Protein AF-0000000077156931 (afdb_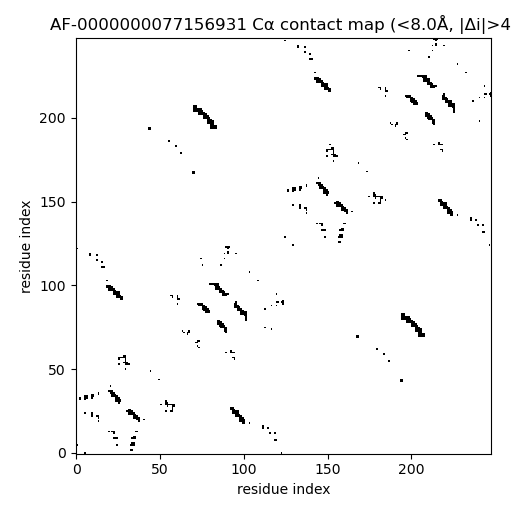homodimer)

Nearest PDB structures (foldseek):
  3cpt-assembly1_B  TM=6.981E-01  e=5.990E-07  unclassified
  2zl1-assembly1_B  TM=7.206E-01  e=1.038E-06  unclassified
  5y3a-assembly1_B  TM=7.511E-01  e=2.161E-06  Homo sapiens
  5yk3-assembly2_B  TM=6.688E-01  e=6.368E-07  Homo sapiens
  7q3d-assembly1_C  TM=4.492E-01  e=3.972E-03  Homo sapiens

Structure (mmCIF, N/CA/C/O backbone):
data_AF-0000000077156931-model_v1
#
loop_
_entity.id
_entity.type
_entity.pdbx_description
1 polymer 'Uncharacterized protein'
#
loop_
_atom_site.group_PDB
_atom_site.id
_atom_site.type_symbol
_atom_site.label_atom_id
_atom_site.label_alt_id
_atom_site.label_comp_id
_atom_site.label_asym_id
_atom_site.label_entity_id
_atom_site.label_seq_id
_atom_site.pdbx_PDB_ins_code
_atom_site.Cartn_x
_atom_site.Cartn_y
_atom_site.Cartn_z
_atom_site.occupancy
_atom_site.B_iso_or_equiv
_atom_site.auth_seq_id
_atom_site.auth_comp_id
_atom_site.auth_asym_id
_atom_site.auth_atom_id
_atom_site.pdbx_PDB_model_num
ATOM 1 N N . MET A 1 1 ? -12.062 -18.391 -0.821 1 85.88 1 MET A N 1
ATOM 2 C CA . MET A 1 1 ? -11.875 -19.078 -2.102 1 85.88 1 MET A CA 1
ATOM 3 C C . MET A 1 1 ? -11.484 -20.531 -1.894 1 85.88 1 MET A C 1
ATOM 5 O O . MET A 1 1 ? -10.719 -20.859 -0.984 1 85.88 1 MET A O 1
ATOM 9 N N . LYS A 1 2 ? -12.062 -21.312 -2.789 1 87.19 2 LYS A N 1
ATOM 10 C CA . LYS A 1 2 ? -11.609 -22.703 -2.836 1 87.19 2 LYS A CA 1
ATOM 11 C C . LYS A 1 2 ? -10.297 -22.828 -3.6 1 87.19 2 LYS A C 1
ATOM 13 O O . LYS A 1 2 ? -9.906 -21.906 -4.332 1 87.19 2 LYS A O 1
ATOM 18 N N . GLN A 1 3 ? -9.602 -23.922 -3.402 1 89.56 3 GLN A N 1
ATOM 19 C CA . GLN A 1 3 ? -8.297 -24.141 -4.027 1 89.56 3 GLN A CA 1
ATOM 20 C C . GLN A 1 3 ? -8.375 -23.938 -5.539 1 89.56 3 GLN A C 1
ATOM 22 O O . GLN A 1 3 ? -7.504 -23.281 -6.125 1 89.56 3 GLN A O 1
ATOM 27 N N . ASN A 1 4 ? -9.367 -24.469 -6.137 1 92.62 4 ASN A N 1
ATOM 28 C CA . ASN A 1 4 ? -9.523 -24.312 -7.582 1 92.62 4 ASN A CA 1
ATOM 29 C C . ASN A 1 4 ? -9.734 -22.859 -7.98 1 92.62 4 ASN A C 1
ATOM 31 O O . ASN A 1 4 ? -9.258 -22.422 -9.031 1 92.62 4 ASN A O 1
ATOM 35 N N . ASP A 1 5 ? -10.453 -22.125 -7.168 1 95.31 5 ASP A N 1
ATOM 36 C CA . ASP A 1 5 ? -10.664 -20.703 -7.402 1 95.31 5 ASP A CA 1
ATOM 37 C C . ASP A 1 5 ? -9.344 -19.938 -7.348 1 95.31 5 ASP A C 1
ATOM 39 O O . ASP A 1 5 ? -9.094 -19.062 -8.18 1 95.31 5 ASP A O 1
ATOM 43 N N . CYS A 1 6 ? -8.5 -20.312 -6.383 1 96.62 6 CYS A N 1
ATOM 44 C CA . CYS A 1 6 ? -7.215 -19.656 -6.227 1 96.62 6 CYS A CA 1
ATOM 45 C C . CYS A 1 6 ? -6.344 -19.844 -7.461 1 96.62 6 CYS A C 1
ATOM 47 O O . CYS A 1 6 ? -5.719 -18.891 -7.945 1 96.62 6 CYS A O 1
ATOM 49 N N . ARG A 1 7 ? -6.316 -21.047 -7.93 1 97.19 7 ARG A N 1
ATOM 50 C CA . ARG A 1 7 ? -5.527 -21.344 -9.125 1 97.19 7 ARG A CA 1
ATOM 51 C C . ARG A 1 7 ? -6.051 -20.578 -10.328 1 97.19 7 ARG A C 1
ATOM 53 O O . ARG A 1 7 ? -5.27 -20.031 -11.109 1 97.19 7 ARG A O 1
ATOM 60 N N . ASP A 1 8 ? -7.332 -20.531 -10.445 1 96.75 8 ASP A N 1
ATOM 61 C CA . ASP A 1 8 ? -7.945 -19.844 -11.578 1 96.75 8 ASP A CA 1
ATOM 62 C C . ASP A 1 8 ? -7.633 -18.344 -11.539 1 96.75 8 ASP A C 1
ATOM 64 O O . ASP A 1 8 ? -7.359 -17.75 -12.578 1 96.75 8 ASP A O 1
ATOM 68 N N . VAL A 1 9 ? -7.703 -17.781 -10.398 1 97.5 9 VAL A N 1
ATOM 69 C CA . VAL A 1 9 ? -7.395 -16.375 -10.219 1 97.5 9 VAL A CA 1
ATOM 70 C C . VAL A 1 9 ? -5.953 -16.094 -10.641 1 97.5 9 VAL A C 1
ATOM 72 O O . VAL A 1 9 ? -5.695 -15.164 -11.406 1 97.5 9 VAL A O 1
ATOM 75 N N . CYS A 1 10 ? -5.07 -16.953 -10.234 1 98.19 10 CYS A N 1
ATOM 76 C CA . CYS A 1 10 ? -3.66 -16.766 -10.555 1 98.19 10 CYS A CA 1
ATOM 77 C C . CYS A 1 10 ? -3.42 -16.938 -12.055 1 98.19 10 CYS A C 1
ATOM 79 O O . CYS A 1 10 ? -2.707 -16.141 -12.664 1 98.19 10 CYS A O 1
ATOM 81 N N . ASP A 1 11 ? -4.051 -17.938 -12.625 1 97.81 11 ASP A N 1
ATOM 82 C CA . ASP A 1 11 ? -3.889 -18.188 -14.055 1 97.81 11 ASP A CA 1
ATOM 83 C C . ASP A 1 11 ? -4.398 -17.016 -14.883 1 97.81 11 ASP A C 1
ATOM 85 O O . ASP A 1 11 ? -3.758 -16.609 -15.859 1 97.81 11 ASP A O 1
ATOM 89 N N . THR A 1 12 ? -5.5 -16.5 -14.492 1 98.25 12 THR A N 1
ATOM 90 C CA . THR A 1 12 ? -6.121 -15.406 -15.234 1 98.25 12 THR A CA 1
ATOM 91 C C . THR A 1 12 ? -5.297 -14.125 -15.102 1 98.25 12 THR A C 1
ATOM 93 O O . THR A 1 12 ? -4.988 -13.477 -16.109 1 98.25 12 THR A O 1
ATOM 96 N N . ILE A 1 13 ? -4.879 -13.781 -13.938 1 98.5 13 ILE A N 1
ATOM 97 C CA . ILE A 1 13 ? -4.18 -12.531 -13.688 1 98.5 13 ILE A CA 1
ATOM 98 C C . ILE A 1 13 ? -2.797 -12.57 -14.336 1 98.5 13 ILE A C 1
ATOM 100 O O . ILE A 1 13 ? -2.324 -11.562 -14.859 1 98.5 13 ILE A O 1
ATOM 104 N N . ALA A 1 14 ? -2.193 -13.742 -14.375 1 98.19 14 ALA A N 1
ATOM 105 C CA . ALA A 1 14 ? -0.851 -13.875 -14.93 1 98.19 14 ALA A CA 1
ATOM 106 C C . ALA A 1 14 ? -0.833 -13.508 -16.406 1 98.19 14 ALA A C 1
ATOM 108 O O . ALA A 1 14 ? 0.217 -13.164 -16.953 1 98.19 14 ALA A O 1
ATOM 109 N N . THR A 1 15 ? -1.985 -13.516 -17.047 1 97.81 15 THR A N 1
ATOM 110 C CA . THR A 1 15 ? -2.035 -13.305 -18.5 1 97.81 15 THR A CA 1
ATOM 111 C C . THR A 1 15 ? -2.377 -11.852 -18.812 1 97.81 15 THR A C 1
ATOM 113 O O . THR A 1 15 ? -2.375 -11.453 -19.984 1 97.81 15 THR A O 1
ATOM 116 N N . ILE A 1 16 ? -2.639 -11.062 -17.844 1 98.25 16 ILE A N 1
ATOM 117 C CA . ILE A 1 16 ? -3.105 -9.695 -18.031 1 98.25 16 ILE A CA 1
ATOM 118 C C . ILE A 1 16 ? -1.994 -8.852 -18.656 1 98.25 16 ILE A C 1
ATOM 120 O O . ILE A 1 16 ? -2.262 -7.961 -19.453 1 98.25 16 ILE A O 1
ATOM 124 N N . SER A 1 17 ? -0.781 -9.086 -18.281 1 97.94 17 SER A N 1
ATOM 125 C CA . SER A 1 17 ? 0.356 -8.297 -18.75 1 97.94 17 SER A CA 1
ATOM 126 C C . SER A 1 17 ? 1.636 -9.133 -18.75 1 97.94 17 SER A C 1
ATOM 128 O O . SER A 1 17 ? 1.878 -9.914 -17.828 1 97.94 17 SER A O 1
ATOM 130 N N . PRO A 1 18 ? 2.453 -8.945 -19.797 1 96.44 18 PRO A N 1
ATOM 131 C CA . PRO A 1 18 ? 3.729 -9.664 -19.812 1 96.44 18 PRO A CA 1
ATOM 132 C C . PRO A 1 18 ? 4.703 -9.172 -18.75 1 96.44 18 PRO A C 1
ATOM 134 O O . PRO A 1 18 ? 5.754 -9.789 -18.531 1 96.44 18 PRO A O 1
ATOM 137 N N . TYR A 1 19 ? 4.355 -8.141 -18.016 1 97.56 19 TYR A N 1
ATOM 138 C CA . TYR A 1 19 ? 5.258 -7.543 -17.031 1 97.56 19 TYR A CA 1
ATOM 139 C C . TYR A 1 19 ? 5.023 -8.117 -15.648 1 97.56 19 TYR A C 1
ATOM 141 O O . TYR A 1 19 ? 5.766 -7.82 -14.711 1 97.56 19 TYR A O 1
ATOM 149 N N . ILE A 1 20 ? 3.994 -8.906 -15.492 1 98.25 20 ILE A N 1
ATOM 150 C CA . ILE A 1 20 ? 3.736 -9.562 -14.219 1 98.25 20 ILE A CA 1
ATOM 151 C C . ILE A 1 20 ? 4.781 -10.648 -13.977 1 98.25 20 ILE A C 1
ATOM 153 O O . ILE A 1 20 ? 4.93 -11.562 -14.789 1 98.25 20 ILE A O 1
ATOM 157 N N . ARG A 1 21 ? 5.469 -10.492 -12.875 1 98.12 21 ARG A N 1
ATOM 158 C CA . ARG A 1 21 ? 6.52 -11.438 -12.516 1 98.12 21 ARG A CA 1
ATOM 159 C C . ARG A 1 21 ? 5.949 -12.625 -11.75 1 98.12 21 ARG A C 1
ATOM 161 O O . ARG A 1 21 ? 6.395 -13.758 -11.93 1 98.12 21 ARG A O 1
ATOM 168 N N . PHE A 1 22 ? 5.066 -12.328 -10.906 1 98.06 22 PHE A N 1
ATOM 169 C CA . PHE A 1 22 ? 4.516 -13.297 -9.961 1 98.06 22 PHE A CA 1
ATOM 170 C C . PHE A 1 22 ? 3.105 -12.898 -9.539 1 98.06 22 PHE A C 1
ATOM 172 O O . PHE A 1 22 ? 2.824 -11.719 -9.328 1 98.06 22 PHE A O 1
ATOM 179 N N . VAL A 1 23 ? 2.191 -13.867 -9.43 1 98.5 23 VAL A N 1
ATOM 180 C CA . VAL A 1 23 ? 0.893 -13.703 -8.781 1 98.5 23 VAL A CA 1
ATOM 181 C C . VAL A 1 23 ? 0.651 -14.859 -7.816 1 98.5 23 VAL A C 1
ATOM 183 O O . VAL A 1 23 ? 0.927 -16.016 -8.141 1 98.5 23 VAL A O 1
ATOM 186 N N . GLY A 1 24 ? 0.24 -14.547 -6.617 1 98.19 24 GLY A N 1
ATOM 187 C CA . GLY A 1 24 ? -0.081 -15.555 -5.617 1 98.19 24 GLY A CA 1
ATOM 188 C C . GLY A 1 24 ? -1.277 -15.188 -4.762 1 98.19 24 GLY A C 1
ATOM 189 O O . GLY A 1 24 ? -1.574 -14 -4.578 1 98.19 24 GLY A O 1
ATOM 190 N N . VAL A 1 25 ? -1.971 -16.203 -4.332 1 98.12 25 VAL A N 1
ATOM 191 C CA . VAL A 1 25 ? -2.998 -16.047 -3.309 1 98.12 25 VAL A CA 1
ATOM 192 C C . VAL A 1 25 ? -2.434 -16.438 -1.946 1 98.12 25 VAL A C 1
ATOM 194 O O . VAL A 1 25 ? -2.031 -17.594 -1.741 1 98.12 25 VAL A O 1
ATOM 197 N N . ILE A 1 26 ? -2.4 -15.445 -1.074 1 97.81 26 ILE A N 1
ATOM 198 C CA . ILE A 1 26 ? -1.814 -15.625 0.249 1 97.81 26 ILE A CA 1
ATOM 199 C C . ILE A 1 26 ? -2.922 -15.781 1.289 1 97.81 26 ILE A C 1
ATOM 201 O O . ILE A 1 26 ? -3.832 -14.953 1.36 1 97.81 26 ILE A O 1
ATOM 205 N N . GLY A 1 27 ? -2.844 -16.812 2.1 1 96.06 27 GLY A N 1
ATOM 206 C CA . GLY A 1 27 ? -3.834 -17.078 3.133 1 96.06 27 GLY A CA 1
ATOM 207 C C . GLY A 1 27 ? -3.633 -16.219 4.379 1 96.06 27 GLY A C 1
ATOM 208 O O . GLY A 1 27 ? -2.711 -15.406 4.438 1 96.06 27 GLY A O 1
ATOM 209 N N . GLU A 1 28 ? -4.477 -16.438 5.352 1 94.5 28 GLU A N 1
ATOM 210 C CA . GLU A 1 28 ? -4.547 -15.617 6.551 1 94.5 28 GLU A CA 1
ATOM 211 C C . GLU A 1 28 ? -3.283 -15.75 7.395 1 94.5 28 GLU A C 1
ATOM 213 O O . GLU A 1 28 ? -2.885 -14.805 8.078 1 94.5 28 GLU A O 1
ATOM 218 N N . SER A 1 29 ? -2.609 -16.844 7.258 1 94.94 29 SER A N 1
ATOM 219 C CA . SER A 1 29 ? -1.415 -17.078 8.062 1 94.94 29 SER A CA 1
ATOM 220 C C . SER A 1 29 ? -0.147 -16.891 7.234 1 94.94 29 SER A C 1
ATOM 222 O O . SER A 1 29 ? 0.951 -17.219 7.688 1 94.94 29 SER A O 1
ATOM 224 N N . GLY A 1 30 ? -0.334 -16.516 6.02 1 96.69 30 GLY A N 1
ATOM 225 C CA . GLY A 1 30 ? 0.823 -16.266 5.176 1 96.69 30 GLY A CA 1
ATOM 226 C C . GLY A 1 30 ? 1.17 -17.453 4.281 1 96.69 30 GLY A C 1
ATOM 227 O O . GLY A 1 30 ? 2.191 -17.422 3.592 1 96.69 30 GLY A O 1
ATOM 228 N N . GLU A 1 31 ? 0.362 -18.484 4.324 1 96.56 31 GLU A N 1
ATOM 229 C CA . GLU A 1 31 ? 0.624 -19.625 3.443 1 96.56 31 GLU A CA 1
ATOM 230 C C . GLU A 1 31 ? 0.273 -19.297 1.996 1 96.56 31 GLU A C 1
ATOM 232 O O . GLU A 1 31 ? -0.704 -18.578 1.736 1 96.56 31 GLU A O 1
ATOM 237 N N . LEU A 1 32 ? 1.065 -19.797 1.104 1 96.62 32 LEU A N 1
ATOM 238 C CA . LEU A 1 32 ? 0.819 -19.641 -0.325 1 96.62 32 LEU A CA 1
ATOM 239 C C . LEU A 1 32 ? -0.148 -20.719 -0.825 1 96.62 32 LEU A C 1
ATOM 241 O O . LEU A 1 32 ? 0.203 -21.891 -0.888 1 96.62 32 LEU A O 1
ATOM 245 N N . LEU A 1 33 ? -1.34 -20.297 -1.258 1 97.31 33 LEU A N 1
ATOM 246 C CA . LEU A 1 33 ? -2.404 -21.234 -1.619 1 97.31 33 LEU A CA 1
ATOM 247 C C . LEU A 1 33 ? -2.314 -21.609 -3.092 1 97.31 33 LEU A C 1
ATOM 249 O O . LEU A 1 33 ? -2.67 -22.734 -3.471 1 97.31 33 LEU A O 1
ATOM 253 N N . ALA A 1 34 ? -1.946 -20.719 -3.928 1 97.75 34 ALA A N 1
ATOM 254 C CA . ALA A 1 34 ? -1.722 -20.875 -5.363 1 97.75 34 ALA A CA 1
ATOM 255 C C . ALA A 1 34 ? -0.832 -19.75 -5.902 1 97.75 34 ALA A C 1
ATOM 257 O O . ALA A 1 34 ? -0.749 -18.672 -5.309 1 97.75 34 ALA A O 1
ATOM 258 N N . TYR A 1 35 ? -0.19 -20.094 -6.961 1 97.62 35 TYR A N 1
ATOM 259 C CA . TYR A 1 35 ? 0.623 -19.031 -7.551 1 97.62 35 TYR A CA 1
ATOM 260 C C . TYR A 1 35 ? 0.986 -19.359 -8.992 1 97.62 35 TYR A C 1
ATOM 262 O O . TYR A 1 35 ? 0.847 -20.5 -9.43 1 97.62 35 TYR A O 1
ATOM 270 N N . LYS A 1 36 ? 1.291 -18.312 -9.68 1 97.56 36 LYS A N 1
ATOM 271 C CA . LYS A 1 36 ? 1.94 -18.375 -10.984 1 97.56 36 LYS A CA 1
ATOM 272 C C . LYS A 1 36 ? 3.164 -17.453 -11.031 1 97.56 36 LYS A C 1
ATOM 274 O O . LYS A 1 36 ? 3.141 -16.344 -10.492 1 97.56 36 LYS A O 1
ATOM 279 N N . ARG A 1 37 ? 4.25 -17.969 -11.602 1 96.25 37 ARG A N 1
ATOM 280 C CA . ARG A 1 37 ? 5.465 -17.188 -11.766 1 96.25 37 ARG A CA 1
ATOM 281 C C . ARG A 1 37 ? 5.941 -17.203 -13.211 1 96.25 37 ARG A C 1
ATOM 283 O O . ARG A 1 37 ? 5.844 -18.234 -13.891 1 96.25 37 ARG A O 1
ATOM 290 N N . ARG A 1 38 ? 6.418 -16.062 -13.594 1 95.25 38 ARG A N 1
ATOM 291 C CA . ARG A 1 38 ? 7.062 -16.016 -14.898 1 95.25 38 ARG A CA 1
ATOM 292 C C . ARG A 1 38 ? 8.32 -16.875 -14.922 1 95.25 38 ARG A C 1
ATOM 294 O O . ARG A 1 38 ? 9.219 -16.703 -14.094 1 95.25 38 ARG A O 1
ATOM 301 N N . GLN A 1 39 ? 8.531 -17.766 -15.812 1 90.12 39 GLN A N 1
ATOM 302 C CA . GLN A 1 39 ? 9.516 -18.844 -15.789 1 90.12 39 GLN A CA 1
ATOM 303 C C . GLN A 1 39 ? 10.898 -18.328 -16.172 1 90.12 39 GLN A C 1
ATOM 305 O O . GLN A 1 39 ? 11.914 -18.906 -15.781 1 90.12 39 GLN A O 1
ATOM 310 N N . ASP A 1 40 ? 11 -17.266 -16.859 1 92.5 40 A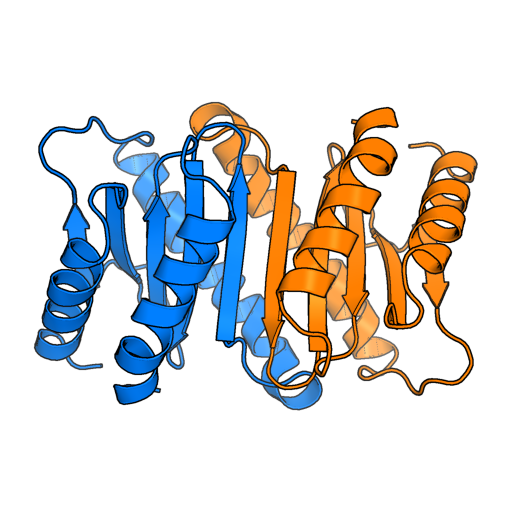SP A N 1
ATOM 311 C CA . ASP A 1 40 ? 12.273 -16.812 -17.406 1 92.5 40 ASP A CA 1
ATOM 312 C C . ASP A 1 40 ? 12.93 -15.789 -16.484 1 92.5 40 ASP A C 1
ATOM 314 O O . ASP A 1 40 ? 13.953 -15.188 -16.828 1 92.5 40 ASP A O 1
ATOM 318 N N . LEU A 1 41 ? 12.375 -15.625 -15.305 1 93.25 41 LEU A N 1
ATOM 319 C CA . LEU A 1 41 ? 12.891 -14.594 -14.414 1 93.25 41 LEU A CA 1
ATOM 320 C C . LEU A 1 41 ? 13.477 -15.211 -13.156 1 93.25 41 LEU A C 1
ATOM 322 O O . LEU A 1 41 ? 12.898 -16.141 -12.586 1 93.25 41 LEU A O 1
ATOM 326 N N . VAL A 1 42 ? 14.578 -14.703 -12.812 1 92.38 42 VAL A N 1
ATOM 327 C CA . VAL A 1 42 ? 15.125 -15.023 -11.5 1 92.38 42 VAL A CA 1
ATOM 328 C C . VAL A 1 42 ? 14.367 -14.25 -10.422 1 92.38 42 VAL A C 1
ATOM 330 O O . VAL A 1 42 ? 14.195 -13.031 -10.523 1 92.38 42 VAL A O 1
ATOM 333 N N . PRO A 1 43 ? 13.922 -14.953 -9.391 1 93.44 43 PRO A N 1
ATOM 334 C CA . PRO A 1 43 ? 13.234 -14.25 -8.297 1 93.44 43 PRO A CA 1
ATOM 335 C C . PRO A 1 43 ? 14.133 -13.234 -7.598 1 93.44 43 PRO A C 1
ATOM 337 O O . PRO A 1 43 ? 15.344 -13.461 -7.461 1 93.44 43 PRO A O 1
ATOM 340 N N . LEU A 1 44 ? 13.539 -12.195 -7.137 1 95.56 44 LEU A N 1
ATOM 341 C CA . LEU A 1 44 ? 14.281 -11.148 -6.441 1 95.56 44 LEU A CA 1
ATOM 342 C C . LEU A 1 44 ? 14.586 -11.555 -5.008 1 95.56 44 LEU A C 1
ATOM 344 O O . LEU A 1 44 ? 15.5 -11.016 -4.383 1 95.56 44 LEU A O 1
ATOM 348 N N . LEU A 1 45 ? 13.781 -12.469 -4.484 1 96.25 45 LEU A N 1
ATOM 349 C CA . LEU A 1 45 ? 13.961 -12.977 -3.129 1 96.25 45 LEU A CA 1
ATOM 350 C C . LEU A 1 45 ? 14.297 -14.461 -3.146 1 96.25 45 LEU A C 1
ATOM 352 O O . LEU A 1 45 ? 13.773 -15.211 -3.975 1 96.25 45 LEU A O 1
ATOM 356 N N . ASN A 1 46 ? 15.133 -14.859 -2.266 1 94.81 46 ASN A N 1
ATOM 357 C CA . ASN A 1 46 ? 15.328 -16.297 -2.07 1 94.81 46 ASN A CA 1
ATOM 358 C C . ASN A 1 46 ? 14.141 -16.922 -1.353 1 94.81 46 ASN A C 1
ATOM 360 O O . ASN A 1 46 ? 13.188 -16.234 -0.987 1 94.81 46 ASN A O 1
ATOM 364 N N . GLU A 1 47 ? 14.219 -18.203 -1.198 1 93.06 47 GLU A N 1
ATOM 365 C CA . GLU A 1 47 ? 13.094 -18.953 -0.664 1 93.06 47 GLU A CA 1
ATOM 366 C C . GLU A 1 47 ? 12.727 -18.484 0.742 1 93.06 47 GLU A C 1
ATOM 368 O O . GLU A 1 47 ? 11.555 -18.266 1.046 1 93.06 47 GLU A O 1
ATOM 373 N N . LYS A 1 48 ? 13.703 -18.297 1.539 1 95.44 48 LYS A N 1
ATOM 374 C CA . LYS A 1 48 ? 13.477 -17.875 2.92 1 95.44 48 LYS A CA 1
ATOM 375 C C . LYS A 1 48 ? 12.82 -16.5 2.977 1 95.44 48 LYS A C 1
ATOM 377 O O . LYS A 1 48 ? 11.82 -16.312 3.672 1 95.44 48 LYS A O 1
ATOM 382 N N . ASN A 1 49 ? 13.352 -15.547 2.273 1 96.19 49 ASN A N 1
ATOM 383 C CA . ASN A 1 49 ? 12.82 -14.188 2.264 1 96.19 49 ASN A CA 1
ATOM 384 C C . ASN A 1 49 ? 11.438 -14.133 1.627 1 96.19 49 ASN A C 1
ATOM 386 O O . ASN A 1 49 ? 10.602 -13.312 2.012 1 96.19 49 ASN A O 1
ATOM 390 N N . THR A 1 50 ? 11.203 -15.062 0.695 1 95.75 50 THR A N 1
ATOM 391 C CA . THR A 1 50 ? 9.875 -15.164 0.104 1 95.75 50 THR A CA 1
ATOM 392 C C . THR A 1 50 ? 8.844 -15.586 1.151 1 95.75 50 THR A C 1
ATOM 394 O O . THR A 1 50 ? 7.754 -15.016 1.218 1 95.75 50 THR A O 1
ATOM 397 N N . GLN A 1 51 ? 9.211 -16.484 1.938 1 95.5 51 GLN A N 1
ATOM 398 C CA . GLN A 1 51 ? 8.312 -16.906 3.008 1 95.5 51 GLN A CA 1
ATOM 399 C C . GLN A 1 51 ? 8.062 -15.773 3.998 1 95.5 51 GLN A C 1
ATOM 401 O O . GLN A 1 51 ? 6.926 -15.57 4.438 1 95.5 51 GLN A O 1
ATOM 406 N N . TYR A 1 52 ? 9.078 -15.023 4.34 1 97.19 52 TYR A N 1
ATOM 407 C CA . TYR A 1 52 ? 8.914 -13.859 5.203 1 97.19 52 TYR A CA 1
ATOM 408 C C . TYR A 1 52 ? 7.988 -12.828 4.559 1 97.19 52 TYR A C 1
ATOM 410 O O . TYR A 1 52 ? 7.164 -12.219 5.234 1 97.19 52 TYR A O 1
ATOM 418 N N . GLN A 1 53 ? 8.141 -12.68 3.264 1 97.31 53 GLN A N 1
ATOM 419 C CA . GLN A 1 53 ? 7.297 -11.734 2.543 1 97.31 53 GLN A CA 1
ATOM 420 C C . GLN A 1 53 ? 5.82 -12.086 2.688 1 97.31 53 GLN A C 1
ATOM 422 O O . GLN A 1 53 ? 4.996 -11.227 2.994 1 97.31 53 GLN A O 1
ATOM 427 N N . PHE A 1 54 ? 5.512 -13.32 2.549 1 97.5 54 PHE A N 1
ATOM 428 C CA . PHE A 1 54 ? 4.117 -13.742 2.615 1 97.5 54 PHE A CA 1
ATOM 429 C C . PHE A 1 54 ? 3.594 -13.648 4.043 1 97.5 54 PHE A C 1
ATOM 431 O O . PHE A 1 54 ? 2.445 -13.266 4.27 1 97.5 54 PHE A O 1
ATOM 438 N N . SER A 1 55 ? 4.445 -13.953 4.988 1 97.5 55 SER A N 1
ATOM 439 C CA . SER A 1 55 ? 4.062 -13.781 6.387 1 97.5 55 SER A CA 1
ATOM 440 C C . SER A 1 55 ? 3.799 -12.312 6.707 1 97.5 55 SER A C 1
ATOM 442 O O . SER A 1 55 ? 2.824 -11.984 7.391 1 97.5 55 SER A O 1
ATOM 444 N N . HIS A 1 56 ? 4.648 -11.484 6.23 1 97.56 56 HIS A N 1
ATOM 445 C CA . HIS A 1 56 ? 4.488 -10.055 6.453 1 97.56 56 HIS A CA 1
ATOM 446 C C . HIS A 1 56 ? 3.213 -9.531 5.801 1 97.56 56 HIS A C 1
ATOM 448 O O . HIS A 1 56 ? 2.521 -8.68 6.367 1 97.56 56 HIS A O 1
ATOM 454 N N . ILE A 1 57 ? 2.902 -10.078 4.598 1 97.06 57 ILE A N 1
ATOM 455 C CA . ILE A 1 57 ? 1.675 -9.695 3.91 1 97.06 57 ILE A CA 1
ATOM 456 C C . ILE A 1 57 ? 0.466 -10.078 4.762 1 97.06 57 ILE A C 1
ATOM 458 O O . ILE A 1 57 ? -0.483 -9.297 4.891 1 97.06 57 ILE A O 1
ATOM 462 N N . ALA A 1 58 ? 0.519 -11.227 5.395 1 96.62 58 ALA A N 1
ATOM 463 C CA . ALA A 1 58 ? -0.572 -11.664 6.262 1 96.62 58 ALA A CA 1
ATOM 464 C C . ALA A 1 58 ? -0.729 -10.734 7.461 1 96.62 58 ALA A C 1
ATOM 466 O O . ALA A 1 58 ? -1.846 -10.344 7.805 1 96.62 58 ALA A O 1
ATOM 467 N N . ILE A 1 59 ? 0.354 -10.32 8.047 1 96.56 59 ILE A N 1
ATOM 468 C CA . ILE A 1 59 ? 0.318 -9.406 9.18 1 96.56 59 ILE A CA 1
ATOM 469 C C . ILE A 1 59 ? -0.26 -8.062 8.742 1 96.56 59 ILE A C 1
ATOM 471 O O . ILE A 1 59 ? -1.16 -7.527 9.398 1 96.56 59 ILE A O 1
ATOM 475 N N . LYS A 1 60 ? 0.214 -7.57 7.637 1 96.06 60 LYS A N 1
ATOM 476 C CA . LYS A 1 60 ? -0.285 -6.297 7.125 1 96.06 60 LYS A CA 1
ATOM 477 C C . LYS A 1 60 ? -1.786 -6.359 6.859 1 96.06 60 LYS A C 1
ATOM 479 O O . LYS A 1 60 ? -2.512 -5.402 7.133 1 96.06 60 LYS A O 1
ATOM 484 N N . THR A 1 61 ? -2.176 -7.488 6.309 1 95.19 61 THR A N 1
ATOM 485 C CA . THR A 1 61 ? -3.592 -7.688 6.023 1 95.19 61 THR A CA 1
ATOM 486 C C . THR A 1 61 ? -4.426 -7.566 7.297 1 95.19 61 THR A C 1
ATOM 488 O O . THR A 1 61 ? -5.477 -6.926 7.297 1 95.19 61 THR A O 1
ATOM 491 N N . ASP A 1 62 ? -3.908 -8.125 8.359 1 95 62 ASP A N 1
ATOM 492 C CA . ASP A 1 62 ? -4.609 -8.055 9.633 1 95 62 ASP A CA 1
ATOM 493 C C . ASP A 1 62 ? -4.641 -6.625 10.172 1 95 62 ASP A C 1
ATOM 495 O O . ASP A 1 62 ? -5.676 -6.16 10.656 1 95 62 ASP A O 1
ATOM 499 N N . LEU A 1 63 ? -3.551 -5.961 10.117 1 95.88 63 LEU A N 1
ATOM 500 C CA . LEU A 1 63 ? -3.477 -4.574 10.57 1 95.88 63 LEU A CA 1
ATOM 501 C C . LEU A 1 63 ? -4.441 -3.693 9.781 1 95.88 63 LEU A C 1
ATOM 503 O O . LEU A 1 63 ? -5.109 -2.83 10.352 1 95.88 63 LEU A O 1
ATOM 507 N N . GLU A 1 64 ? -4.539 -3.912 8.5 1 95 64 GLU A N 1
ATOM 508 C CA . GLU A 1 64 ? -5.422 -3.148 7.625 1 95 64 GLU A CA 1
ATOM 509 C C . GLU A 1 64 ? -6.891 -3.447 7.922 1 95 64 GLU A C 1
ATOM 511 O O . GLU A 1 64 ? -7.715 -2.533 7.977 1 95 64 GLU A O 1
ATOM 516 N N . GLY A 1 65 ? -7.16 -4.738 8.164 1 94.69 65 GLY A N 1
ATOM 517 C CA . GLY A 1 65 ? -8.531 -5.16 8.422 1 94.69 65 GLY A CA 1
ATOM 518 C C . GLY A 1 65 ? -9.109 -4.551 9.688 1 94.69 65 GLY A C 1
ATOM 519 O O . GLY A 1 65 ? -10.336 -4.445 9.82 1 94.69 65 GLY A O 1
ATOM 520 N N . PHE A 1 66 ? -8.227 -4.082 10.547 1 95.75 66 PHE A N 1
ATOM 521 C CA . PHE A 1 66 ? -8.633 -3.484 11.812 1 95.75 66 PHE A CA 1
ATOM 522 C C . PHE A 1 66 ? -9.516 -2.27 11.57 1 95.75 66 PHE A C 1
ATOM 524 O O . PHE A 1 66 ? -10.414 -1.981 12.367 1 95.75 66 PHE A O 1
ATOM 531 N N . PHE A 1 67 ? -9.414 -1.615 10.445 1 96.81 67 PHE A N 1
ATOM 532 C CA . PHE A 1 67 ? -10.07 -0.333 10.227 1 96.81 67 PHE A CA 1
ATOM 533 C C . PHE A 1 67 ? -11.195 -0.47 9.211 1 96.81 67 PHE A C 1
ATOM 535 O O . PHE A 1 67 ? -11.781 0.528 8.789 1 96.81 67 PHE A O 1
ATOM 542 N N . ASP A 1 68 ? -11.547 -1.665 8.766 1 95.38 68 ASP A N 1
ATOM 543 C CA . ASP A 1 68 ? -12.531 -1.874 7.703 1 95.38 68 ASP A CA 1
ATOM 544 C C . ASP A 1 68 ? -13.891 -1.312 8.102 1 95.38 68 ASP A C 1
ATOM 546 O O . ASP A 1 68 ? -14.609 -0.767 7.262 1 95.38 68 ASP A O 1
ATOM 550 N N . LYS A 1 69 ? -14.18 -1.428 9.344 1 95.5 69 LYS A N 1
ATOM 551 C CA . LYS A 1 69 ? -15.477 -0.922 9.789 1 95.5 69 LYS A CA 1
ATOM 552 C C . LYS A 1 69 ? -15.547 0.595 9.648 1 95.5 69 LYS A C 1
ATOM 554 O O . LYS A 1 69 ? -16.594 1.139 9.281 1 95.5 69 LYS A O 1
ATOM 559 N N . ASN A 1 70 ? -14.469 1.277 9.867 1 96.75 70 ASN A N 1
ATOM 560 C CA . ASN A 1 70 ? -14.445 2.736 9.875 1 96.75 70 ASN A CA 1
ATOM 561 C C . ASN A 1 70 ? -14.133 3.305 8.5 1 96.75 70 ASN A C 1
ATOM 563 O O . ASN A 1 70 ? -14.719 4.305 8.078 1 96.75 70 ASN A O 1
ATOM 567 N N . LEU A 1 71 ? -13.211 2.674 7.758 1 97.5 71 LEU A N 1
ATOM 568 C CA . LEU A 1 71 ? -12.664 3.27 6.547 1 97.5 71 LEU A CA 1
ATOM 569 C C . LEU A 1 71 ? -13.125 2.512 5.309 1 97.5 71 LEU A C 1
ATOM 571 O O . LEU A 1 71 ? -12.828 2.916 4.18 1 97.5 71 LEU A O 1
ATOM 575 N N . GLY A 1 72 ? -13.898 1.422 5.492 1 95.56 72 GLY A N 1
ATOM 576 C CA . GLY A 1 72 ? -14.234 0.543 4.387 1 95.56 72 GLY A CA 1
ATOM 577 C C . GLY A 1 72 ? -13.125 -0.424 4.031 1 95.56 72 GLY A C 1
ATOM 578 O O . GLY A 1 72 ? -11.953 -0.166 4.324 1 95.56 72 GLY A O 1
ATOM 579 N N . GLU A 1 73 ? -13.445 -1.467 3.35 1 94.62 73 GLU A N 1
ATOM 580 C CA . GLU A 1 73 ? -12.477 -2.48 2.943 1 94.62 73 GLU A CA 1
ATOM 581 C C . GLU A 1 73 ? -11.492 -1.921 1.924 1 94.62 73 GLU A C 1
ATOM 583 O O . GLU A 1 73 ? -11.82 -1 1.174 1 94.62 73 GLU A O 1
ATOM 588 N N . ILE A 1 74 ? -10.367 -2.48 1.966 1 95.69 74 ILE A N 1
ATOM 589 C CA . ILE A 1 74 ? -9.352 -2.127 0.975 1 95.69 74 ILE A CA 1
ATOM 590 C C . ILE A 1 74 ? -9.711 -2.742 -0.375 1 95.69 74 ILE A C 1
ATOM 592 O O . ILE A 1 74 ? -10.023 -3.934 -0.457 1 95.69 74 ILE A O 1
ATOM 596 N N . GLU A 1 75 ? -9.656 -1.953 -1.378 1 94.62 75 GLU A N 1
ATOM 597 C CA . GLU A 1 75 ? -9.836 -2.441 -2.742 1 94.62 75 GLU A CA 1
ATOM 598 C C . GLU A 1 75 ? -8.516 -2.896 -3.346 1 94.62 75 GLU A C 1
ATOM 600 O O . GLU A 1 75 ? -8.445 -3.951 -3.98 1 94.62 75 GLU A O 1
ATOM 605 N N . PHE A 1 76 ? -7.5 -2.098 -3.166 1 97.38 76 PHE A N 1
ATOM 606 C CA . PHE A 1 76 ? -6.16 -2.52 -3.561 1 97.38 76 PHE A CA 1
ATOM 607 C C . PHE A 1 76 ? -5.098 -1.71 -2.828 1 97.38 76 PHE A C 1
ATOM 609 O O . PHE A 1 76 ? -5.398 -0.659 -2.258 1 97.38 76 PHE A O 1
ATOM 616 N N . VAL A 1 77 ? -3.912 -2.197 -2.818 1 98.12 77 VAL A N 1
ATOM 617 C CA . VAL A 1 77 ? -2.705 -1.516 -2.363 1 98.12 77 VAL A CA 1
ATOM 618 C C . VAL A 1 77 ? -1.634 -1.582 -3.449 1 98.12 77 VAL A C 1
ATOM 620 O O . VAL A 1 77 ? -1.308 -2.664 -3.943 1 98.12 77 VAL A O 1
ATOM 623 N N . TRP A 1 78 ? -1.208 -0.462 -3.861 1 98.56 78 TRP A N 1
ATOM 624 C CA . TRP A 1 78 ? -0.09 -0.354 -4.793 1 98.56 78 TRP A CA 1
ATOM 625 C C . TRP A 1 78 ? 1.165 0.139 -4.082 1 98.56 78 TRP A C 1
ATOM 627 O O . TRP A 1 78 ? 1.178 1.237 -3.521 1 98.56 78 TRP A O 1
ATOM 637 N N . GLU A 1 79 ? 2.199 -0.689 -4.059 1 97.94 79 GLU A N 1
ATOM 638 C CA . GLU A 1 79 ? 3.508 -0.347 -3.508 1 97.94 79 GLU A CA 1
ATOM 639 C C . GLU A 1 79 ? 4.559 -0.239 -4.609 1 97.94 79 GLU A C 1
ATOM 641 O O . GLU A 1 79 ? 4.781 -1.193 -5.355 1 97.94 79 GLU A O 1
ATOM 646 N N . GLU A 1 80 ? 5.188 0.929 -4.734 1 97.5 80 GLU A N 1
ATOM 647 C CA . GLU A 1 80 ? 6.277 1.104 -5.688 1 97.5 80 GLU A CA 1
ATOM 648 C C . GLU A 1 80 ? 7.629 1.134 -4.98 1 97.5 80 GLU A C 1
ATOM 650 O O . GLU A 1 80 ? 7.887 2.014 -4.156 1 97.5 80 GLU A O 1
ATOM 655 N N . ARG A 1 81 ? 8.453 0.16 -5.316 1 96.81 81 ARG A N 1
ATOM 656 C CA . ARG A 1 81 ? 9.828 0.088 -4.836 1 96.81 81 ARG A CA 1
ATOM 657 C C . ARG A 1 81 ? 10.82 0.401 -5.953 1 96.81 81 ARG A C 1
ATOM 659 O O . ARG A 1 81 ? 10.438 0.479 -7.121 1 96.81 81 ARG A O 1
ATOM 666 N N . LYS A 1 82 ? 12.055 0.512 -5.609 1 95.5 82 LYS A N 1
ATOM 667 C CA . LYS A 1 82 ? 13.094 0.857 -6.574 1 95.5 82 LYS A CA 1
ATOM 668 C C . LYS A 1 82 ? 13.312 -0.276 -7.574 1 95.5 82 LYS A C 1
ATOM 670 O O . LYS A 1 82 ? 13.695 -0.033 -8.719 1 95.5 82 LYS A O 1
ATOM 675 N N . LYS A 1 83 ? 13.016 -1.554 -7.219 1 97.31 83 LYS A N 1
ATOM 676 C CA . LYS A 1 83 ? 13.375 -2.66 -8.102 1 97.31 83 LYS A CA 1
ATOM 677 C C . LYS A 1 83 ? 12.125 -3.396 -8.586 1 97.31 83 LYS A C 1
ATOM 679 O O . LYS A 1 83 ? 12.203 -4.223 -9.5 1 97.31 83 LYS A O 1
ATOM 684 N N . VAL A 1 84 ? 10.992 -3.123 -7.977 1 98.12 84 VAL A N 1
ATOM 685 C CA . VAL A 1 84 ? 9.789 -3.881 -8.305 1 98.12 84 VAL A CA 1
ATOM 686 C C . VAL A 1 84 ? 8.555 -3.086 -7.895 1 98.12 84 VAL A C 1
ATOM 688 O O . VAL A 1 84 ? 8.633 -2.18 -7.062 1 98.12 84 VAL A O 1
ATOM 691 N N . GLN A 1 85 ? 7.469 -3.264 -8.484 1 98.31 85 GLN A N 1
ATOM 692 C CA . GLN A 1 85 ? 6.156 -2.783 -8.062 1 98.31 85 GLN A CA 1
ATOM 693 C C . GLN A 1 85 ? 5.25 -3.945 -7.664 1 98.31 85 GLN A C 1
ATOM 695 O O . GLN A 1 85 ? 5.316 -5.023 -8.258 1 98.31 85 GLN A O 1
ATOM 700 N N . THR A 1 86 ? 4.414 -3.705 -6.633 1 98.25 86 THR A N 1
ATOM 701 C CA . THR A 1 86 ? 3.484 -4.754 -6.234 1 98.25 86 THR A CA 1
ATOM 702 C C . THR A 1 86 ? 2.072 -4.195 -6.086 1 98.25 86 THR A C 1
ATOM 704 O O . THR A 1 86 ? 1.895 -3.021 -5.754 1 98.25 86 THR A O 1
ATOM 707 N N . ILE A 1 87 ? 1.144 -5.012 -6.367 1 98.5 87 ILE A N 1
ATOM 708 C CA . ILE A 1 87 ? -0.27 -4.734 -6.137 1 98.5 87 ILE A CA 1
ATOM 709 C C . ILE A 1 87 ? -0.886 -5.855 -5.301 1 98.5 87 ILE A C 1
ATOM 711 O O . ILE A 1 87 ? -0.588 -7.031 -5.516 1 98.5 87 ILE A O 1
ATOM 715 N N . SER A 1 88 ? -1.705 -5.48 -4.414 1 97.94 88 SER A N 1
ATOM 716 C CA . SER A 1 88 ? -2.424 -6.488 -3.641 1 97.94 88 SER A CA 1
ATOM 717 C C . SER A 1 88 ? -3.914 -6.176 -3.57 1 97.94 88 SER A C 1
ATOM 719 O O . SER A 1 88 ? -4.305 -5.004 -3.531 1 97.94 88 SER A O 1
ATOM 721 N N . PHE A 1 89 ? -4.699 -7.191 -3.562 1 97.31 89 PHE A N 1
ATOM 722 C CA . PHE A 1 89 ? -6.152 -7.113 -3.453 1 97.31 89 PHE A CA 1
ATOM 723 C C . PHE A 1 89 ? -6.652 -7.953 -2.285 1 97.31 89 PHE A C 1
ATOM 725 O O . PHE A 1 89 ? -6.242 -9.109 -2.123 1 97.31 89 PHE A O 1
ATOM 732 N N . ALA A 1 90 ? -7.469 -7.371 -1.563 1 90.81 90 ALA A N 1
ATOM 733 C CA . ALA A 1 90 ? -8.016 -8.086 -0.415 1 90.81 90 ALA A CA 1
ATOM 734 C C . ALA A 1 90 ? -9.266 -8.875 -0.808 1 90.81 90 ALA A C 1
ATOM 736 O O . ALA A 1 90 ? -10.172 -8.344 -1.444 1 90.81 90 ALA A O 1
ATOM 737 N N . ILE A 1 91 ? -9.234 -10.078 -0.499 1 91.5 91 ILE A N 1
ATOM 738 C CA . ILE A 1 91 ? -10.406 -10.945 -0.574 1 91.5 91 ILE A CA 1
ATOM 739 C C . ILE A 1 91 ? -10.656 -11.586 0.787 1 91.5 91 ILE A C 1
ATOM 741 O O . ILE A 1 91 ? -10.117 -12.656 1.087 1 91.5 91 ILE A O 1
ATOM 745 N N . LYS A 1 92 ? -11.523 -10.898 1.556 1 84.5 92 LYS A N 1
ATOM 746 C CA . LYS A 1 92 ? -11.742 -11.336 2.932 1 84.5 92 LYS A CA 1
ATOM 747 C C . LYS A 1 92 ? -10.422 -11.43 3.691 1 84.5 92 LYS A C 1
ATOM 749 O O . LYS A 1 92 ? -9.695 -10.438 3.807 1 84.5 92 LYS A O 1
ATOM 754 N N . LYS A 1 93 ? -10.023 -12.688 4.062 1 85.44 93 LYS A N 1
ATOM 755 C CA . LYS A 1 93 ? -8.805 -12.836 4.852 1 85.44 93 LYS A CA 1
ATOM 756 C C . LYS A 1 93 ? -7.629 -13.266 3.973 1 85.44 93 LYS A C 1
ATOM 758 O O . LYS A 1 93 ? -6.539 -13.539 4.477 1 85.44 93 LYS A O 1
ATOM 763 N N . GLN A 1 94 ? -7.848 -13.297 2.697 1 93.69 94 GLN A N 1
ATOM 764 C CA . GLN A 1 94 ? -6.797 -13.625 1.741 1 93.69 94 GLN A CA 1
ATOM 765 C C . GLN A 1 94 ? -6.34 -12.391 0.972 1 93.69 94 GLN A C 1
ATOM 767 O O . GLN A 1 94 ? -7.02 -11.367 0.975 1 93.69 94 GLN A O 1
ATOM 772 N N . ARG A 1 95 ? -5.168 -12.555 0.407 1 96.56 95 ARG A N 1
ATOM 773 C CA . ARG A 1 95 ? -4.617 -11.477 -0.414 1 96.56 95 ARG A CA 1
ATOM 774 C C . ARG A 1 95 ? -4.125 -12.016 -1.756 1 96.56 95 ARG A C 1
ATOM 776 O O . ARG A 1 95 ? -3.402 -13.008 -1.807 1 96.56 95 ARG A O 1
ATOM 783 N N . VAL A 1 96 ? -4.648 -11.492 -2.803 1 98.12 96 VAL A N 1
ATOM 784 C CA . VAL A 1 96 ? -3.998 -11.695 -4.094 1 98.12 96 VAL A CA 1
ATOM 785 C C . VAL A 1 96 ? -2.844 -10.711 -4.25 1 98.12 96 VAL A C 1
ATOM 787 O O . VAL A 1 96 ? -3.047 -9.492 -4.203 1 98.12 96 VAL A O 1
ATOM 790 N N . TRP A 1 97 ? -1.712 -11.234 -4.395 1 98.5 97 TRP A N 1
ATOM 791 C CA . TRP A 1 97 ? -0.501 -10.414 -4.422 1 98.5 97 TRP A CA 1
ATOM 792 C C . TRP A 1 97 ? 0.235 -10.578 -5.75 1 98.5 97 TRP A C 1
ATOM 794 O O . TRP A 1 97 ? 0.431 -11.703 -6.223 1 98.5 97 TRP A O 1
ATOM 804 N N . ILE A 1 98 ? 0.604 -9.445 -6.359 1 98.69 98 ILE A N 1
ATOM 805 C CA . ILE A 1 98 ? 1.199 -9.422 -7.691 1 98.69 98 ILE A CA 1
ATOM 806 C C . ILE A 1 98 ? 2.498 -8.617 -7.664 1 98.69 98 ILE A C 1
ATOM 808 O O . ILE A 1 98 ? 2.539 -7.508 -7.129 1 98.69 98 ILE A O 1
ATOM 812 N N . SER A 1 99 ? 3.545 -9.195 -8.164 1 98.38 99 SER A N 1
ATOM 813 C CA . SER A 1 99 ? 4.758 -8.422 -8.406 1 98.38 99 SER A CA 1
ATOM 814 C C . SER A 1 99 ? 4.926 -8.109 -9.891 1 98.38 99 SER A C 1
ATOM 816 O O . SER A 1 99 ? 4.625 -8.953 -10.742 1 98.38 99 SER A O 1
ATOM 818 N N . ILE A 1 100 ? 5.32 -6.922 -10.188 1 98.5 100 ILE A N 1
ATOM 819 C CA . ILE A 1 100 ? 5.391 -6.398 -11.547 1 98.5 100 ILE A CA 1
ATOM 820 C C . ILE A 1 100 ? 6.758 -5.762 -11.781 1 98.5 100 ILE A C 1
ATOM 822 O O . ILE A 1 100 ? 7.34 -5.172 -10.867 1 98.5 100 ILE A O 1
ATOM 826 N N . ASP A 1 101 ? 7.258 -5.836 -12.992 1 97.62 101 ASP A N 1
ATOM 827 C CA . ASP A 1 101 ? 8.539 -5.238 -13.344 1 97.62 101 ASP A CA 1
ATOM 828 C C . ASP A 1 101 ? 8.57 -3.75 -12.992 1 97.62 101 ASP A C 1
ATOM 830 O O . ASP A 1 101 ? 7.586 -3.041 -13.203 1 97.62 101 ASP A O 1
ATOM 834 N N . LYS A 1 102 ? 9.695 -3.26 -12.547 1 96.06 102 LYS A N 1
ATOM 835 C CA . LYS A 1 102 ? 9.844 -1.875 -12.102 1 96.06 102 LYS A CA 1
ATOM 836 C C . LYS A 1 102 ? 9.695 -0.906 -13.273 1 96.06 102 LYS A C 1
ATOM 838 O O . LYS A 1 102 ? 9.203 0.21 -13.102 1 96.06 102 LYS A O 1
ATOM 843 N N . LYS A 1 103 ? 10.016 -1.236 -14.477 1 94.19 103 LYS A N 1
ATOM 844 C CA . LYS A 1 103 ? 10.086 -0.336 -15.625 1 94.19 103 LYS A CA 1
ATOM 845 C C . LYS A 1 103 ? 8.688 -0.022 -16.156 1 94.19 103 LYS A C 1
ATOM 847 O O . LYS A 1 103 ? 8.531 0.839 -17.031 1 94.19 103 LYS A O 1
ATOM 852 N N . VAL A 1 104 ? 7.695 -0.67 -15.633 1 95.75 104 VAL A N 1
ATOM 853 C CA . VAL A 1 104 ? 6.328 -0.475 -16.109 1 95.75 104 VAL A CA 1
ATOM 854 C C . VAL A 1 104 ? 5.836 0.913 -15.703 1 95.75 104 VAL A C 1
ATOM 856 O O . VAL A 1 104 ? 5.949 1.307 -14.539 1 95.75 104 VAL A O 1
ATOM 859 N N . ILE A 1 105 ? 5.285 1.621 -16.625 1 94.69 105 ILE A N 1
ATOM 860 C CA . ILE A 1 105 ? 4.82 2.984 -16.391 1 94.69 105 ILE A CA 1
ATOM 861 C C . ILE A 1 105 ? 3.516 2.961 -15.602 1 94.69 105 ILE A C 1
ATOM 863 O O . ILE A 1 105 ? 2.816 1.945 -15.57 1 94.69 105 ILE A O 1
ATOM 867 N N . ARG A 1 106 ? 3.148 4.035 -15.062 1 93.5 106 ARG A N 1
ATOM 868 C CA . ARG A 1 106 ? 2.031 4.113 -14.125 1 93.5 106 ARG A CA 1
ATOM 869 C C . ARG A 1 106 ? 0.706 3.857 -14.836 1 93.5 106 ARG A C 1
ATOM 871 O O . ARG A 1 106 ? -0.211 3.27 -14.25 1 93.5 106 ARG A O 1
ATOM 878 N N . SER A 1 107 ? 0.601 4.316 -16.062 1 93.12 107 SER A N 1
ATOM 879 C CA . SER A 1 107 ? -0.635 4.055 -16.797 1 93.12 107 SER A CA 1
ATOM 880 C C . SER A 1 107 ? -0.856 2.559 -17 1 93.12 107 SER A C 1
ATOM 882 O O . SER A 1 107 ? -1.992 2.082 -16.938 1 93.12 107 SER A O 1
ATOM 884 N N . GLU A 1 108 ? 0.224 1.838 -17.281 1 96.5 108 GLU A N 1
ATOM 885 C CA . GLU A 1 108 ? 0.112 0.387 -17.391 1 96.5 108 GLU A CA 1
ATOM 886 C C . GLU A 1 108 ? -0.225 -0.253 -16.047 1 96.5 108 GLU A C 1
ATOM 888 O O . GLU A 1 108 ? -0.989 -1.22 -15.992 1 96.5 108 GLU A O 1
ATOM 893 N N . MET A 1 109 ? 0.307 0.268 -14.953 1 97.62 109 MET A N 1
ATOM 894 C CA . MET A 1 109 ? -0.053 -0.215 -13.625 1 97.62 109 MET A CA 1
ATOM 895 C C . MET A 1 109 ? -1.548 -0.054 -13.375 1 97.62 109 MET A C 1
ATOM 897 O O . MET A 1 109 ? -2.199 -0.971 -12.875 1 97.62 109 MET A O 1
ATOM 901 N N . LEU A 1 110 ? -2.086 1.094 -13.742 1 96.88 110 LEU A N 1
ATOM 902 C CA . LEU A 1 110 ? -3.514 1.341 -13.57 1 96.88 110 LEU A CA 1
ATOM 903 C C . LEU A 1 110 ? -4.336 0.382 -14.43 1 96.88 110 LEU A C 1
ATOM 905 O O . LEU A 1 110 ? -5.383 -0.104 -13.992 1 96.88 110 LEU A O 1
ATOM 909 N N . ARG A 1 111 ? -3.834 0.148 -15.625 1 97.19 111 ARG A N 1
ATOM 910 C CA . ARG A 1 111 ? -4.535 -0.8 -16.484 1 97.19 111 ARG A CA 1
ATOM 911 C C . ARG A 1 111 ? -4.57 -2.189 -15.859 1 97.19 111 ARG A C 1
ATOM 913 O O . ARG A 1 111 ? -5.598 -2.869 -15.898 1 97.19 111 ARG A O 1
ATOM 920 N N . ILE A 1 112 ? -3.455 -2.639 -15.258 1 98.31 112 ILE A N 1
ATOM 921 C CA . ILE A 1 112 ? -3.379 -3.939 -14.602 1 98.31 112 ILE A CA 1
ATOM 922 C C . ILE A 1 112 ? -4.344 -3.979 -13.422 1 98.31 112 ILE A C 1
ATOM 924 O O . ILE A 1 112 ? -5.082 -4.953 -13.25 1 98.31 112 ILE A O 1
ATOM 928 N N . ILE A 1 113 ? -4.359 -2.918 -12.641 1 98.06 113 ILE A N 1
ATOM 929 C CA . ILE A 1 113 ? -5.262 -2.83 -11.492 1 98.06 113 ILE A CA 1
ATOM 930 C C . ILE A 1 113 ? -6.707 -2.947 -11.969 1 98.06 113 ILE A C 1
ATOM 932 O O . ILE A 1 113 ? -7.477 -3.754 -11.438 1 98.06 113 ILE A O 1
ATOM 936 N N . ASP A 1 114 ? -7.059 -2.238 -12.992 1 97.31 114 ASP A N 1
ATOM 937 C CA . ASP A 1 114 ? -8.43 -2.215 -13.5 1 97.31 114 ASP A CA 1
ATOM 938 C C . ASP A 1 114 ? -8.836 -3.578 -14.055 1 97.31 114 ASP A C 1
ATOM 940 O O . ASP A 1 114 ? -10 -3.975 -13.945 1 97.31 114 ASP A O 1
ATOM 944 N N . ALA A 1 115 ? -7.891 -4.254 -14.617 1 98.25 115 ALA A N 1
ATOM 945 C CA . ALA A 1 115 ? -8.164 -5.582 -15.164 1 98.25 115 ALA A CA 1
ATOM 946 C C . ALA A 1 115 ? -8.344 -6.609 -14.047 1 98.25 115 ALA A C 1
ATOM 948 O O . ALA A 1 115 ? -9.117 -7.562 -14.195 1 98.25 115 ALA A O 1
ATOM 949 N N . CYS A 1 116 ? -7.652 -6.43 -12.961 1 98.31 116 CYS A N 1
ATOM 950 C CA . CYS A 1 116 ? -7.676 -7.391 -11.859 1 98.31 116 CYS A CA 1
ATOM 951 C C . CYS A 1 116 ? -8.938 -7.23 -11.016 1 98.31 116 CYS A C 1
ATOM 953 O O . CYS A 1 116 ? -9.445 -8.203 -10.461 1 98.31 116 CYS A O 1
ATOM 955 N N . LEU A 1 117 ? -9.453 -6.043 -10.906 1 97.25 117 LEU A N 1
ATOM 956 C CA . LEU A 1 117 ? -10.516 -5.711 -9.961 1 97.25 117 LEU A CA 1
ATOM 957 C C . LEU A 1 117 ? -11.758 -6.562 -10.219 1 97.25 117 LEU A C 1
ATOM 959 O O . LEU A 1 117 ? -12.289 -7.184 -9.297 1 97.25 117 LEU A O 1
ATOM 963 N N . PRO A 1 118 ? -12.242 -6.672 -11.477 1 96.38 118 PRO A N 1
ATOM 964 C CA . PRO A 1 118 ? -13.422 -7.508 -11.695 1 96.38 118 PRO A CA 1
ATOM 965 C C . PRO A 1 118 ? -13.172 -8.984 -11.391 1 96.38 118 PRO A C 1
ATOM 967 O O . PRO A 1 118 ? -14.086 -9.703 -10.984 1 96.38 118 PRO A O 1
ATOM 970 N N . ILE A 1 119 ? -11.938 -9.461 -11.578 1 96.56 119 ILE A N 1
ATOM 971 C CA . ILE A 1 119 ? -11.586 -10.852 -11.336 1 96.56 119 ILE A CA 1
ATOM 972 C C . ILE A 1 119 ? -11.672 -11.164 -9.844 1 96.56 119 ILE A C 1
ATOM 974 O O . ILE A 1 119 ? -12.297 -12.141 -9.438 1 96.56 119 ILE A O 1
ATOM 978 N N . VAL A 1 120 ? -11.07 -10.258 -8.992 1 95.5 120 VAL A N 1
ATOM 979 C CA . VAL A 1 120 ? -11.008 -10.523 -7.559 1 95.5 120 VAL A CA 1
ATOM 980 C C . VAL A 1 120 ? -12.375 -10.273 -6.926 1 95.5 120 VAL A C 1
ATOM 982 O O . VAL A 1 120 ? -12.734 -10.914 -5.93 1 95.5 120 VAL A O 1
ATOM 985 N N . LYS A 1 121 ? -13.164 -9.383 -7.457 1 93 121 LYS A N 1
ATOM 986 C CA . LYS A 1 121 ? -14.469 -9.039 -6.914 1 93 121 LYS A CA 1
ATOM 987 C C . LYS A 1 121 ? -15.438 -10.211 -7.023 1 93 121 LYS A C 1
ATOM 989 O O . LYS A 1 121 ? -16.391 -10.305 -6.25 1 93 121 LYS A O 1
ATOM 994 N N . LYS A 1 122 ? -15.195 -11.094 -7.945 1 92.69 122 LYS A N 1
ATOM 995 C CA . LYS A 1 122 ? -16.031 -12.281 -8.102 1 92.69 122 LYS A CA 1
ATOM 996 C C . LYS A 1 122 ? -16.016 -13.133 -6.832 1 92.69 122 LYS A C 1
ATOM 998 O O . LYS A 1 122 ? -16.938 -13.914 -6.59 1 92.69 122 LYS A O 1
ATOM 1003 N N . TYR A 1 123 ? -14.953 -12.945 -6.074 1 90.06 123 TYR A N 1
ATOM 1004 C CA . TYR A 1 123 ? -14.781 -13.812 -4.918 1 90.06 123 TYR A CA 1
ATOM 1005 C C . TYR A 1 123 ? -14.891 -13.031 -3.617 1 90.06 123 TYR A C 1
ATOM 1007 O O . TYR A 1 123 ? -14.68 -13.57 -2.533 1 90.06 123 TYR A O 1
ATOM 1015 N N . SER A 1 124 ? -15.055 -11.711 -3.682 1 81.56 124 SER A N 1
ATOM 1016 C CA . SER A 1 124 ? -15.125 -10.852 -2.506 1 81.56 124 SER A CA 1
ATOM 1017 C C . SER A 1 124 ? -16.484 -10.953 -1.829 1 81.56 124 SER A C 1
ATOM 1019 O O . SER A 1 124 ? -17.5 -11.219 -2.486 1 81.56 124 SER A O 1
ATOM 1021 N N . MET B 1 1 ? 14.289 13.672 9.594 1 85.88 1 MET B N 1
ATOM 1022 C CA . MET B 1 1 ? 13.828 15.055 9.492 1 85.88 1 MET B CA 1
ATOM 1023 C C . MET B 1 1 ? 13.805 15.727 10.859 1 85.88 1 MET B C 1
ATOM 1025 O O . MET B 1 1 ? 13.453 15.094 11.859 1 85.88 1 MET B O 1
ATOM 1029 N N . LYS B 1 2 ? 14.164 17 10.797 1 86.69 2 LYS B N 1
ATOM 1030 C CA . LYS B 1 2 ? 13.977 17.812 12 1 86.69 2 LYS B CA 1
ATOM 1031 C C . LYS B 1 2 ? 12.531 18.266 12.141 1 86.69 2 LYS B C 1
ATOM 1033 O O . LYS B 1 2 ? 11.766 18.234 11.172 1 86.69 2 LYS B O 1
ATOM 1038 N N . GLN B 1 3 ? 12.156 18.672 13.312 1 89.25 3 GLN B N 1
ATOM 1039 C CA . GLN B 1 3 ? 10.781 19.078 13.594 1 89.25 3 GLN B CA 1
ATOM 1040 C C . GLN B 1 3 ? 10.305 20.141 12.609 1 89.25 3 GLN B C 1
ATOM 1042 O O . GLN B 1 3 ? 9.195 20.062 12.086 1 89.25 3 GLN B O 1
ATOM 1047 N N . ASN B 1 4 ? 11.109 21.094 12.367 1 92.44 4 ASN B N 1
ATOM 1048 C CA . ASN B 1 4 ? 10.742 22.156 11.438 1 92.44 4 ASN B CA 1
ATOM 1049 C C . ASN B 1 4 ? 10.539 21.625 10.023 1 92.44 4 ASN B C 1
ATOM 1051 O O . ASN B 1 4 ? 9.672 22.094 9.297 1 92.44 4 ASN B O 1
ATOM 1055 N N . ASP B 1 5 ? 11.352 20.656 9.648 1 95.31 5 ASP B N 1
ATOM 1056 C CA . ASP B 1 5 ? 11.211 20.016 8.344 1 95.31 5 ASP B CA 1
ATOM 1057 C C . ASP B 1 5 ? 9.875 19.281 8.227 1 95.31 5 ASP B C 1
ATOM 1059 O O . ASP B 1 5 ? 9.203 19.359 7.195 1 95.31 5 ASP B O 1
ATOM 1063 N N . CYS B 1 6 ? 9.492 18.625 9.336 1 96.69 6 CYS B N 1
ATOM 1064 C CA . CYS B 1 6 ? 8.242 17.891 9.336 1 96.69 6 CYS B CA 1
ATOM 1065 C C . CYS B 1 6 ? 7.051 18.812 9.125 1 96.69 6 CYS B C 1
ATOM 1067 O O . CYS B 1 6 ? 6.148 18.516 8.344 1 96.69 6 CYS B O 1
ATOM 1069 N N . ARG B 1 7 ? 7.07 19.922 9.812 1 97.19 7 ARG B N 1
ATOM 1070 C CA . ARG B 1 7 ? 5.992 20.891 9.68 1 97.19 7 ARG B CA 1
ATOM 1071 C C . ARG B 1 7 ? 5.934 21.453 8.258 1 97.19 7 ARG B C 1
ATOM 1073 O O . ARG B 1 7 ? 4.852 21.594 7.684 1 97.19 7 ARG B O 1
ATOM 1080 N N . ASP B 1 8 ? 7.082 21.734 7.723 1 96.75 8 ASP B N 1
ATOM 1081 C CA . ASP B 1 8 ? 7.152 22.297 6.379 1 96.75 8 ASP B CA 1
ATOM 1082 C C . ASP B 1 8 ? 6.613 21.297 5.344 1 96.75 8 ASP B C 1
ATOM 1084 O O . ASP B 1 8 ? 5.91 21.688 4.414 1 96.75 8 ASP B O 1
ATOM 1088 N N . VAL B 1 9 ? 6.969 20.094 5.492 1 97.56 9 VAL B N 1
ATOM 1089 C CA . VAL B 1 9 ? 6.5 19.031 4.598 1 97.56 9 VAL B CA 1
ATOM 1090 C C . VAL B 1 9 ? 4.977 18.953 4.645 1 97.56 9 VAL B C 1
ATOM 1092 O O . VAL B 1 9 ? 4.316 18.938 3.605 1 97.56 9 VAL B O 1
ATOM 1095 N N . CYS B 1 10 ? 4.434 19 5.836 1 98.25 10 CYS B N 1
ATOM 1096 C CA . CYS B 1 10 ? 2.988 18.906 5.992 1 98.25 10 CYS B CA 1
ATOM 1097 C C . CYS B 1 10 ? 2.291 20.125 5.406 1 98.25 10 CYS B C 1
ATOM 1099 O O . CYS B 1 10 ? 1.291 20 4.699 1 98.25 10 CYS B O 1
ATOM 1101 N N . ASP B 1 11 ? 2.861 21.297 5.66 1 97.81 11 ASP B N 1
ATOM 1102 C CA . ASP B 1 11 ? 2.277 22.531 5.156 1 97.81 11 ASP B CA 1
ATOM 1103 C C . ASP B 1 11 ? 2.27 22.547 3.629 1 97.81 11 ASP B C 1
ATOM 1105 O O . ASP B 1 11 ? 1.278 22.953 3.014 1 97.81 11 ASP B O 1
ATOM 1109 N N . THR B 1 12 ? 3.332 22.109 3.062 1 98.25 12 THR B N 1
ATOM 1110 C CA . THR B 1 12 ? 3.465 22.125 1.61 1 98.25 12 THR B CA 1
ATOM 1111 C C . THR B 1 12 ? 2.531 21.094 0.967 1 98.25 12 THR B C 1
ATOM 1113 O O . THR B 1 12 ? 1.795 21.422 0.033 1 98.25 12 THR B O 1
ATOM 1116 N N . ILE B 1 13 ? 2.471 19.922 1.463 1 98.5 13 ILE B N 1
ATOM 1117 C CA . ILE B 1 13 ? 1.693 18.828 0.866 1 98.5 13 ILE B CA 1
ATOM 1118 C C . ILE B 1 13 ? 0.202 19.125 1.018 1 98.5 13 ILE B C 1
ATOM 1120 O O . ILE B 1 13 ? -0.587 18.844 0.113 1 98.5 13 ILE B O 1
ATOM 1124 N N . ALA B 1 14 ? -0.171 19.766 2.102 1 98.19 14 ALA B N 1
ATOM 1125 C CA . ALA B 1 14 ? -1.578 20.062 2.365 1 98.19 14 ALA B CA 1
ATOM 1126 C C . ALA B 1 14 ? -2.16 20.969 1.292 1 98.19 14 ALA B C 1
ATOM 1128 O O . ALA B 1 14 ? -3.377 21 1.088 1 98.19 14 ALA B O 1
ATOM 1129 N N . THR B 1 15 ? -1.308 21.672 0.571 1 97.81 15 THR B N 1
ATOM 1130 C CA . THR B 1 15 ? -1.789 22.672 -0.382 1 97.81 15 THR B CA 1
ATOM 1131 C C . THR B 1 15 ? -1.826 22.094 -1.794 1 97.81 15 THR B C 1
ATOM 1133 O O . THR B 1 15 ? -2.291 22.75 -2.727 1 97.81 15 THR B O 1
ATOM 1136 N N . ILE B 1 16 ? -1.391 20.891 -1.972 1 98.25 16 ILE B N 1
ATOM 1137 C CA . ILE B 1 16 ? -1.258 20.297 -3.293 1 98.25 16 ILE B CA 1
ATOM 1138 C C . ILE B 1 16 ? -2.641 20.078 -3.902 1 98.25 16 ILE B C 1
ATOM 1140 O O . ILE B 1 16 ? -2.818 20.203 -5.117 1 98.25 16 ILE B O 1
ATOM 1144 N N . SER B 1 17 ? -3.592 19.719 -3.115 1 97.94 17 SER B N 1
ATOM 1145 C CA . SER B 1 17 ? -4.938 19.406 -3.588 1 97.94 17 SER B CA 1
ATOM 1146 C C . SER B 1 17 ? -5.98 19.703 -2.518 1 97.94 17 SER B C 1
ATOM 1148 O O . SER B 1 17 ? -5.762 19.422 -1.336 1 97.94 17 SER B O 1
ATOM 1150 N N . PRO B 1 18 ? -7.117 20.266 -2.949 1 96.56 18 PRO B N 1
ATOM 1151 C CA . PRO B 1 18 ? -8.18 20.5 -1.97 1 96.56 18 PRO B CA 1
ATOM 1152 C C . PRO B 1 18 ? -8.812 19.219 -1.454 1 96.56 18 PRO B C 1
ATOM 1154 O O . PRO B 1 18 ? -9.609 19.25 -0.513 1 96.56 18 PRO B O 1
ATOM 1157 N N . TYR B 1 19 ? -8.422 18.062 -1.976 1 97.56 19 TYR B N 1
ATOM 1158 C CA . TYR B 1 19 ? -9.031 16.797 -1.615 1 97.56 19 TYR B CA 1
ATOM 1159 C C . TYR B 1 19 ? -8.25 16.109 -0.506 1 97.56 19 TYR B C 1
ATOM 1161 O O . TYR B 1 19 ? -8.672 15.07 0.014 1 97.56 19 TYR B O 1
ATOM 1169 N N . ILE B 1 20 ? -7.109 16.641 -0.154 1 98.31 20 ILE B N 1
ATOM 1170 C CA . ILE B 1 20 ? -6.328 16.094 0.949 1 98.31 20 ILE B CA 1
ATOM 1171 C C . ILE B 1 20 ? -7.031 16.375 2.273 1 98.31 20 ILE B C 1
ATOM 1173 O O . ILE B 1 20 ? -7.281 17.547 2.605 1 98.31 20 ILE B O 1
ATOM 1177 N N . ARG B 1 21 ? -7.32 15.305 2.965 1 98.19 21 ARG B N 1
ATOM 1178 C CA . ARG B 1 21 ? -8.008 15.422 4.246 1 98.19 21 ARG B CA 1
ATOM 1179 C C . ARG B 1 21 ? -7.02 15.641 5.383 1 98.19 21 ARG B C 1
ATOM 1181 O O . ARG B 1 21 ? -7.301 16.391 6.32 1 98.19 21 ARG B O 1
ATOM 1188 N N . PHE B 1 22 ? -5.965 14.969 5.324 1 98.12 22 PHE B N 1
ATOM 1189 C CA . PHE B 1 22 ? -4.973 14.914 6.391 1 98.12 22 PHE B CA 1
ATOM 1190 C C . PHE B 1 22 ? -3.594 14.586 5.832 1 98.12 22 PHE B C 1
ATOM 1192 O O . PHE B 1 22 ? -3.463 13.758 4.93 1 98.12 22 PHE B O 1
ATOM 1199 N N . VAL B 1 23 ? -2.549 15.25 6.332 1 98.5 23 VAL B N 1
ATOM 1200 C CA . VAL B 1 23 ? -1.156 14.875 6.113 1 98.5 23 VAL B CA 1
ATOM 1201 C C . VAL B 1 23 ? -0.405 14.875 7.441 1 98.5 23 VAL B C 1
ATOM 1203 O O . VAL B 1 23 ? -0.572 15.781 8.258 1 98.5 23 VAL B O 1
ATOM 1206 N N . GLY B 1 24 ? 0.338 13.82 7.688 1 98.19 24 GLY B N 1
ATOM 1207 C CA . GLY B 1 24 ? 1.146 13.719 8.891 1 98.19 24 GLY B CA 1
ATOM 1208 C C . GLY B 1 24 ? 2.48 13.031 8.656 1 98.19 24 GLY B C 1
ATOM 1209 O O . GLY B 1 24 ? 2.615 12.219 7.738 1 98.19 24 GLY B O 1
ATOM 1210 N N . VAL B 1 25 ? 3.432 13.445 9.445 1 98.12 25 VAL B N 1
ATOM 1211 C CA . VAL B 1 25 ? 4.699 12.727 9.523 1 98.12 25 VAL B CA 1
ATOM 1212 C C . VAL B 1 25 ? 4.699 11.812 10.75 1 98.12 25 VAL B C 1
ATOM 1214 O O . VAL B 1 25 ? 4.586 12.289 11.883 1 98.12 25 VAL B O 1
ATOM 1217 N N . ILE B 1 26 ? 4.801 10.523 10.461 1 97.81 26 ILE B N 1
ATOM 1218 C CA . ILE B 1 26 ? 4.734 9.508 11.5 1 97.81 26 ILE B CA 1
ATOM 1219 C C . ILE B 1 26 ? 6.137 8.977 11.805 1 97.81 26 ILE B C 1
ATOM 1221 O O . ILE B 1 26 ? 6.863 8.57 10.891 1 97.81 26 ILE B O 1
ATOM 1225 N N . GLY B 1 27 ? 6.512 8.977 13.07 1 96.12 27 GLY B N 1
ATOM 1226 C CA . GLY B 1 27 ? 7.824 8.508 13.484 1 96.12 27 GLY B CA 1
ATOM 1227 C C . GLY B 1 27 ? 7.914 6.992 13.562 1 96.12 2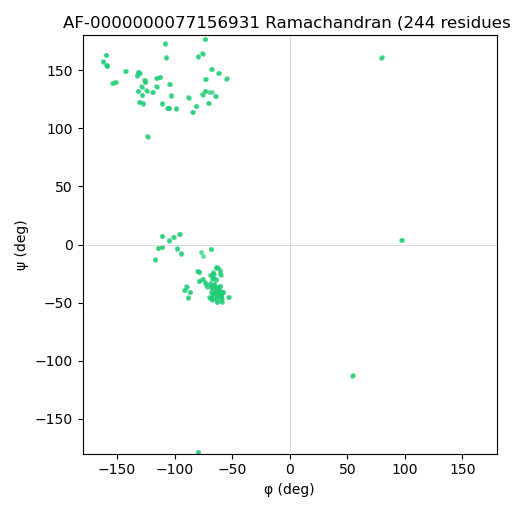7 GLY B C 1
ATOM 1228 O O . GLY B 1 27 ? 6.938 6.293 13.281 1 96.12 27 GLY B O 1
ATOM 1229 N N . GLU B 1 28 ? 9.07 6.52 13.961 1 94.56 28 GLU B N 1
ATOM 1230 C CA . GLU B 1 28 ? 9.398 5.098 13.938 1 94.56 28 GLU B CA 1
ATOM 1231 C C . GLU B 1 28 ? 8.531 4.312 14.922 1 94.56 28 GLU B C 1
ATOM 1233 O O . GLU B 1 28 ? 8.234 3.139 14.695 1 94.56 28 GLU B O 1
ATOM 1238 N N . SER B 1 29 ? 8.055 4.961 15.922 1 95 29 SER B N 1
ATOM 1239 C CA . SER B 1 29 ? 7.262 4.273 16.938 1 95 29 SER B CA 1
ATOM 1240 C C . SER B 1 29 ? 5.773 4.59 16.781 1 95 29 SER B C 1
ATOM 1242 O O . SER B 1 29 ? 4.973 4.25 17.656 1 95 29 SER B O 1
ATOM 1244 N N . GLY B 1 30 ? 5.461 5.32 15.773 1 96.69 30 GLY B N 1
ATOM 1245 C CA . GLY B 1 30 ? 4.062 5.625 15.523 1 96.69 30 GLY B CA 1
ATOM 1246 C C . GLY B 1 30 ? 3.637 6.973 16.078 1 96.69 30 GLY B C 1
ATOM 1247 O O . GLY B 1 30 ? 2.455 7.324 16.031 1 96.69 30 GLY B O 1
ATOM 1248 N N . GLU B 1 31 ? 4.586 7.727 16.641 1 96.5 31 GLU B N 1
ATOM 1249 C CA . GLU B 1 31 ? 4.238 9.055 17.125 1 96.5 31 GLU B CA 1
ATOM 1250 C C . GLU B 1 31 ? 4.02 10.031 15.977 1 96.5 31 GLU B C 1
ATOM 1252 O O . GLU B 1 31 ? 4.715 9.969 14.961 1 96.5 31 GLU B O 1
ATOM 1257 N N . LEU B 1 32 ? 3.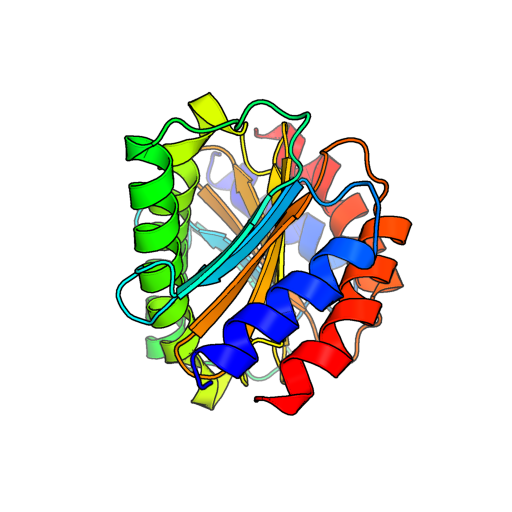066 10.891 16.156 1 96.62 32 LEU B N 1
ATOM 1258 C CA . LEU B 1 32 ? 2.787 11.953 15.195 1 96.62 32 LEU B CA 1
ATOM 1259 C C . LEU B 1 32 ? 3.695 13.148 15.43 1 96.62 32 LEU B C 1
ATOM 1261 O O . LEU B 1 32 ? 3.549 13.859 16.438 1 96.62 32 LEU B O 1
ATOM 1265 N N . LEU B 1 33 ? 4.574 13.438 14.477 1 97.25 33 LEU B N 1
ATOM 1266 C CA . LEU B 1 33 ? 5.594 14.469 14.641 1 97.25 33 LEU B CA 1
ATOM 1267 C C . LEU B 1 33 ? 5.078 15.828 14.18 1 97.25 33 LEU B C 1
ATOM 1269 O O . LEU B 1 33 ? 5.473 16.859 14.727 1 97.25 33 LEU B O 1
ATOM 1273 N N . ALA B 1 34 ? 4.312 15.867 13.164 1 97.75 34 ALA B N 1
ATOM 1274 C CA . ALA B 1 34 ? 3.646 17.031 12.594 1 97.75 34 ALA B CA 1
ATOM 1275 C C . ALA B 1 34 ? 2.449 16.625 11.742 1 97.75 34 ALA B C 1
ATOM 1277 O O . ALA B 1 34 ? 2.393 15.492 11.25 1 97.75 34 ALA B O 1
ATOM 1278 N N . TYR B 1 35 ? 1.553 17.531 11.656 1 97.62 35 TYR B N 1
ATOM 1279 C CA . TYR B 1 35 ? 0.42 17.203 10.797 1 97.62 35 TYR B CA 1
ATOM 1280 C C . TYR B 1 35 ? -0.35 18.469 10.406 1 97.62 35 TYR B C 1
ATOM 1282 O O . TYR B 1 35 ? -0.171 19.516 11.016 1 97.62 35 TYR B O 1
ATOM 1290 N N . LYS B 1 36 ? -1.032 18.312 9.328 1 97.5 36 LYS B N 1
ATOM 1291 C CA . LYS B 1 36 ? -2.064 19.25 8.898 1 97.5 36 LYS B CA 1
ATOM 1292 C C . LYS B 1 36 ? -3.369 18.531 8.586 1 97.5 36 LYS B C 1
ATOM 1294 O O . LYS B 1 36 ? -3.357 17.438 8 1 97.5 36 LYS B O 1
ATOM 1299 N N . ARG B 1 37 ? -4.477 19.078 9.047 1 96.25 37 ARG B N 1
ATOM 1300 C CA . ARG B 1 37 ? -5.797 18.531 8.758 1 96.25 37 ARG B CA 1
ATOM 1301 C C . ARG B 1 37 ? -6.719 19.578 8.156 1 96.25 37 ARG B C 1
ATOM 1303 O O . ARG B 1 37 ? -6.684 20.75 8.562 1 96.25 37 ARG B O 1
ATOM 1310 N N . ARG B 1 38 ? -7.48 19.094 7.23 1 95.25 38 ARG B N 1
ATOM 1311 C CA . ARG B 1 38 ? -8.531 19.969 6.719 1 95.25 38 ARG B CA 1
ATOM 1312 C C . ARG B 1 38 ? -9.547 20.297 7.801 1 95.25 38 ARG B C 1
ATOM 1314 O O . ARG B 1 38 ? -10.141 19.391 8.398 1 95.25 38 ARG B O 1
ATOM 1321 N N . GLN B 1 39 ? -9.898 21.5 8.094 1 89.94 39 GLN B N 1
ATOM 1322 C CA . GLN B 1 39 ? -10.609 21.953 9.281 1 89.94 39 GLN B CA 1
ATOM 1323 C C . GLN B 1 39 ? -12.109 21.703 9.148 1 89.94 39 GLN B C 1
ATOM 1325 O O . GLN B 1 39 ? -12.805 21.562 10.156 1 89.94 39 GLN B O 1
ATOM 1330 N N . ASP B 1 40 ? -12.625 21.578 8 1 92.19 40 ASP B N 1
ATOM 1331 C CA . ASP B 1 40 ? -14.07 21.5 7.801 1 92.19 40 ASP B CA 1
ATOM 1332 C C . ASP B 1 40 ? -14.539 20.047 7.711 1 92.19 40 ASP B C 1
ATOM 1334 O O . ASP B 1 40 ? -15.703 19.797 7.43 1 92.19 40 ASP B O 1
ATOM 1338 N N . LEU B 1 41 ? -13.633 19.141 8.008 1 92.94 41 LEU B N 1
ATOM 1339 C CA . LEU B 1 41 ? -13.984 17.734 7.844 1 92.94 41 LEU B CA 1
ATOM 1340 C C . LEU B 1 41 ? -13.992 17.031 9.188 1 92.94 41 LEU B C 1
ATOM 1342 O O . LEU B 1 41 ? -13.094 17.219 10.008 1 92.94 41 LEU B O 1
ATOM 1346 N N . VAL B 1 42 ? -14.992 16.266 9.359 1 92.38 42 VAL B N 1
ATOM 1347 C CA . VAL B 1 42 ? -15.008 15.344 10.484 1 92.38 42 VAL B CA 1
ATOM 1348 C C . VAL B 1 42 ? -14.078 14.164 10.203 1 92.38 42 VAL B C 1
ATOM 1350 O O . VAL B 1 42 ? -14.164 13.539 9.141 1 92.38 42 VAL B O 1
ATOM 1353 N N . PRO B 1 43 ? -13.188 13.875 11.141 1 93.38 43 PRO B N 1
ATOM 1354 C CA . PRO B 1 43 ? -12.312 12.719 10.938 1 93.38 43 PRO B CA 1
ATOM 1355 C C . PRO B 1 43 ? -13.086 11.406 10.828 1 93.38 43 PRO B C 1
ATOM 1357 O O . PRO B 1 43 ? -14.117 11.234 11.492 1 93.38 43 PRO B O 1
ATOM 1360 N N . LEU B 1 44 ? -12.57 10.516 10.062 1 95.62 44 LEU B N 1
ATOM 1361 C CA . LEU B 1 44 ? -13.203 9.219 9.875 1 95.62 44 LEU B CA 1
ATOM 1362 C C . LEU B 1 44 ? -12.922 8.305 11.062 1 95.62 44 LEU B C 1
ATOM 1364 O O . LEU B 1 44 ? -13.648 7.332 11.289 1 95.62 44 LEU B O 1
ATOM 1368 N N . LEU B 1 45 ? -11.852 8.578 11.773 1 96.19 45 LEU B N 1
ATOM 1369 C CA . LEU B 1 45 ? -11.469 7.812 12.953 1 96.19 45 LEU B CA 1
ATOM 1370 C C . LEU B 1 45 ? -11.539 8.68 14.211 1 96.19 45 LEU B C 1
ATOM 1372 O O . LEU B 1 45 ? -11.211 9.867 14.172 1 96.19 45 LEU B O 1
ATOM 1376 N N . ASN B 1 46 ? -11.953 8.086 15.273 1 94.75 46 ASN B N 1
ATOM 1377 C CA . ASN B 1 46 ? -11.828 8.781 16.547 1 94.75 46 ASN B CA 1
ATOM 1378 C C . ASN B 1 46 ? -10.383 8.82 17.031 1 94.75 46 ASN B C 1
ATOM 1380 O O . ASN B 1 46 ? -9.492 8.281 16.375 1 94.75 46 ASN B O 1
ATOM 1384 N N . GLU B 1 47 ? -10.188 9.469 18.125 1 93 47 GLU B N 1
ATOM 1385 C CA . GLU B 1 47 ? -8.836 9.703 18.625 1 93 47 GLU B CA 1
ATOM 1386 C C . GLU B 1 47 ? -8.109 8.391 18.891 1 93 47 GLU B C 1
ATOM 1388 O O . GLU B 1 47 ? -6.953 8.227 18.484 1 93 47 GLU B O 1
ATOM 1393 N N . LYS B 1 48 ? -8.789 7.496 19.5 1 95.38 48 LYS B N 1
ATOM 1394 C CA . LYS B 1 48 ? -8.18 6.211 19.828 1 95.38 48 LYS B CA 1
ATOM 1395 C C . LYS B 1 48 ? -7.785 5.445 18.578 1 95.38 48 LYS B C 1
ATOM 1397 O O . LYS B 1 48 ? -6.656 4.961 18.469 1 95.38 48 LYS B O 1
ATOM 1402 N N . ASN B 1 49 ? -8.664 5.316 17.641 1 96.06 49 ASN B N 1
ATOM 1403 C CA . ASN B 1 49 ? -8.398 4.586 16.406 1 96.06 49 ASN B CA 1
ATOM 1404 C C . ASN B 1 49 ? -7.34 5.285 15.555 1 96.06 49 ASN B C 1
ATOM 1406 O O . ASN B 1 49 ? -6.578 4.633 14.844 1 96.06 49 ASN B O 1
ATOM 1410 N N . THR B 1 50 ? -7.289 6.605 15.703 1 95.62 50 THR B N 1
ATOM 1411 C CA . THR B 1 50 ? -6.238 7.352 15.016 1 95.62 50 THR B CA 1
ATOM 1412 C C . THR B 1 50 ? -4.863 6.969 15.562 1 95.62 50 THR B C 1
ATOM 1414 O O . THR B 1 50 ? -3.922 6.766 14.789 1 95.62 50 THR B O 1
ATOM 1417 N N . GLN B 1 51 ? -4.77 6.84 16.812 1 95.38 51 GLN B N 1
ATOM 1418 C CA . GLN B 1 51 ? -3.508 6.422 17.406 1 95.38 51 GLN B CA 1
ATOM 1419 C C . GLN B 1 51 ? -3.133 5.012 16.969 1 95.38 51 GLN B C 1
ATOM 1421 O O . GLN B 1 51 ? -1.969 4.738 16.656 1 95.38 51 GLN B O 1
ATOM 1426 N N . TYR B 1 52 ? -4.094 4.109 16.906 1 97.12 52 TYR B N 1
ATOM 1427 C CA . TYR B 1 52 ? -3.846 2.762 16.406 1 97.12 52 TYR B CA 1
ATOM 1428 C C . TYR B 1 52 ? -3.383 2.797 14.953 1 97.12 52 TYR B C 1
ATOM 1430 O O . TYR B 1 52 ? -2.492 2.037 14.562 1 97.12 52 TYR B O 1
ATOM 1438 N N . GLN B 1 53 ? -3.977 3.684 14.203 1 97.25 53 GLN B N 1
ATOM 1439 C CA . GLN B 1 53 ? -3.602 3.811 12.797 1 97.25 53 GLN B CA 1
ATOM 1440 C C . GLN B 1 53 ? -2.125 4.164 12.648 1 97.25 53 GLN B C 1
ATOM 1442 O O . GLN B 1 53 ? -1.406 3.541 11.867 1 97.25 53 GLN B O 1
ATOM 1447 N N . PHE B 1 54 ? -1.676 5.078 13.438 1 97.5 54 PHE B N 1
ATOM 1448 C CA . PHE B 1 54 ? -0.29 5.516 13.32 1 97.5 54 PHE B CA 1
ATOM 1449 C C . PHE B 1 54 ? 0.661 4.445 13.844 1 97.5 54 PHE B C 1
ATOM 1451 O O . PHE B 1 54 ? 1.737 4.238 13.281 1 97.5 54 PHE B O 1
ATOM 1458 N N . SER B 1 55 ? 0.245 3.756 14.859 1 97.44 55 SER B N 1
ATOM 1459 C CA . SER B 1 55 ? 1.038 2.631 15.352 1 97.44 55 SER B CA 1
ATOM 1460 C C . SER B 1 55 ? 1.145 1.533 14.297 1 97.44 55 SER B C 1
ATOM 1462 O O . SER B 1 55 ? 2.221 0.974 14.078 1 97.44 55 SER B O 1
ATOM 1464 N N . HIS B 1 56 ? 0.05 1.242 13.688 1 97.62 56 HIS B N 1
ATOM 1465 C CA . HIS B 1 56 ? 0.033 0.224 12.641 1 97.62 56 HIS B CA 1
ATOM 1466 C C . HIS B 1 56 ? 0.906 0.632 11.461 1 97.62 56 HIS B C 1
ATOM 1468 O O . HIS B 1 56 ? 1.598 -0.204 10.875 1 97.62 56 HIS B O 1
ATOM 1474 N N . ILE B 1 57 ? 0.879 1.954 11.133 1 97.06 57 ILE B N 1
ATOM 1475 C CA . ILE B 1 57 ? 1.719 2.463 10.055 1 97.06 57 ILE B CA 1
ATOM 1476 C C . ILE B 1 57 ? 3.189 2.246 10.398 1 97.06 57 ILE B C 1
ATOM 1478 O O . ILE B 1 57 ? 3.982 1.841 9.539 1 97.06 57 ILE B O 1
ATOM 1482 N N . ALA B 1 58 ? 3.539 2.453 11.648 1 96.62 58 ALA B N 1
ATOM 1483 C CA . ALA B 1 58 ? 4.918 2.238 12.086 1 96.62 58 ALA B CA 1
ATOM 1484 C C . ALA B 1 58 ? 5.309 0.77 11.953 1 96.62 58 ALA B C 1
ATOM 1486 O O . ALA B 1 58 ? 6.395 0.454 11.461 1 96.62 58 ALA B O 1
ATOM 1487 N N . ILE B 1 59 ? 4.434 -0.124 12.32 1 96.62 59 ILE B N 1
ATOM 1488 C CA . ILE B 1 59 ? 4.695 -1.555 12.203 1 96.62 59 ILE B CA 1
ATOM 1489 C C . ILE B 1 59 ? 4.855 -1.933 10.734 1 96.62 59 ILE B C 1
ATOM 1491 O O . ILE B 1 59 ? 5.816 -2.609 10.359 1 96.62 59 ILE B O 1
ATOM 1495 N N . LYS B 1 60 ? 3.961 -1.467 9.906 1 96.12 60 LYS B N 1
ATOM 1496 C CA . LYS B 1 60 ? 4.039 -1.756 8.477 1 96.12 60 LYS B CA 1
ATOM 1497 C C . LYS B 1 60 ? 5.352 -1.257 7.883 1 96.12 60 LYS B C 1
ATOM 1499 O O . LYS B 1 60 ? 5.957 -1.929 7.043 1 96.12 60 LYS B O 1
ATOM 1504 N N . THR B 1 61 ? 5.723 -0.058 8.336 1 95.12 61 THR B N 1
ATOM 1505 C CA . THR B 1 61 ? 6.973 0.526 7.863 1 95.12 61 THR B CA 1
ATOM 1506 C C . THR B 1 61 ? 8.148 -0.394 8.172 1 95.12 61 THR B C 1
ATOM 1508 O O . THR B 1 61 ? 9.016 -0.607 7.328 1 95.12 61 THR B O 1
ATOM 1511 N N . ASP B 1 62 ? 8.117 -0.966 9.352 1 95 62 ASP B N 1
ATOM 1512 C CA . ASP B 1 62 ? 9.188 -1.879 9.75 1 95 62 ASP B CA 1
ATOM 1513 C C . ASP B 1 62 ? 9.156 -3.156 8.906 1 95 62 ASP B C 1
ATOM 1515 O O . ASP B 1 62 ? 10.203 -3.635 8.461 1 95 62 ASP B O 1
ATOM 1519 N N . LEU B 1 63 ? 8.023 -3.713 8.727 1 95.88 63 LEU B N 1
ATOM 1520 C CA . LEU B 1 63 ? 7.875 -4.918 7.918 1 95.88 63 LEU B CA 1
ATOM 1521 C C . LEU B 1 63 ? 8.359 -4.676 6.492 1 95.88 63 LEU B C 1
ATOM 1523 O O . LEU B 1 63 ? 9.023 -5.531 5.902 1 95.88 63 LEU B O 1
ATOM 1527 N N . GLU B 1 64 ? 8.047 -3.527 5.938 1 94.94 64 GLU B N 1
ATOM 1528 C CA . GLU B 1 64 ? 8.445 -3.16 4.582 1 94.94 64 GLU B CA 1
ATOM 1529 C C . GLU B 1 64 ? 9.953 -2.963 4.48 1 94.94 64 GLU B C 1
ATOM 1531 O O . GLU B 1 64 ? 10.578 -3.41 3.52 1 94.94 64 GLU B O 1
ATOM 1536 N N . GLY B 1 65 ? 10.508 -2.334 5.527 1 94.75 65 GLY B N 1
ATOM 1537 C CA . GLY B 1 65 ? 11.938 -2.051 5.531 1 94.75 65 GLY B C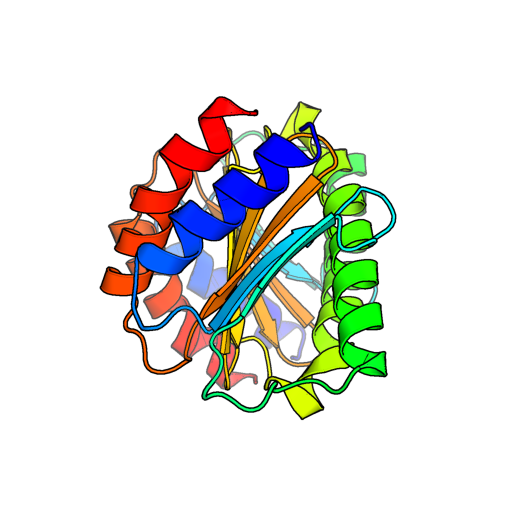A 1
ATOM 1538 C C . GLY B 1 65 ? 12.789 -3.303 5.527 1 94.75 65 GLY B C 1
ATOM 1539 O O . GLY B 1 65 ? 13.945 -3.27 5.098 1 94.75 65 GLY B O 1
ATOM 1540 N N . PHE B 1 66 ? 12.172 -4.402 5.926 1 95.75 66 PHE B N 1
ATOM 1541 C CA . PHE B 1 66 ? 12.867 -5.68 5.996 1 95.75 66 PHE B CA 1
ATOM 1542 C C . PHE B 1 66 ? 13.398 -6.086 4.625 1 95.75 66 PHE B C 1
ATOM 1544 O O . PHE B 1 66 ? 14.438 -6.73 4.52 1 95.75 66 PHE B O 1
ATOM 1551 N N . PHE B 1 67 ? 12.805 -5.633 3.553 1 96.75 67 PHE B N 1
ATOM 1552 C CA . PHE B 1 67 ? 13.117 -6.129 2.217 1 96.75 67 PHE B CA 1
ATOM 1553 C C . PHE B 1 67 ? 13.836 -5.062 1.398 1 96.75 67 PHE B C 1
ATOM 1555 O O . PHE B 1 67 ? 14.055 -5.238 0.198 1 96.75 67 PHE B O 1
ATOM 1562 N N . ASP B 1 68 ? 14.227 -3.934 1.969 1 95.38 68 ASP B N 1
ATOM 1563 C CA . ASP B 1 68 ? 14.82 -2.818 1.235 1 95.38 68 ASP B CA 1
ATOM 1564 C C . ASP B 1 68 ? 16.109 -3.24 0.549 1 95.38 68 ASP B C 1
ATOM 1566 O O . ASP B 1 68 ? 16.406 -2.797 -0.565 1 95.38 68 ASP B O 1
ATOM 1570 N N . LYS B 1 69 ? 16.828 -4.09 1.206 1 95.5 69 LYS B N 1
ATOM 1571 C CA . LYS B 1 69 ? 18.078 -4.523 0.614 1 95.5 69 LYS B CA 1
ATOM 1572 C C . LYS B 1 69 ? 17.844 -5.324 -0.664 1 95.5 69 LYS B C 1
ATOM 1574 O O . LYS B 1 69 ? 18.594 -5.191 -1.633 1 95.5 69 LYS B O 1
ATOM 1579 N N . ASN B 1 70 ? 16.812 -6.086 -0.716 1 96.75 70 ASN B N 1
ATOM 1580 C CA . ASN B 1 70 ? 16.547 -6.988 -1.831 1 96.75 70 ASN B CA 1
ATOM 1581 C C . ASN B 1 70 ? 15.688 -6.32 -2.902 1 96.75 70 ASN B C 1
ATOM 1583 O O . ASN B 1 70 ? 15.922 -6.516 -4.098 1 96.75 70 ASN B O 1
ATOM 1587 N N . LEU B 1 71 ? 14.688 -5.516 -2.506 1 97.5 71 LEU B N 1
ATOM 1588 C CA . LEU B 1 71 ? 13.672 -5.035 -3.432 1 97.5 71 LEU B CA 1
ATOM 1589 C C . LEU B 1 71 ? 13.812 -3.535 -3.664 1 97.5 71 LEU B C 1
ATOM 1591 O O . LEU B 1 71 ? 13.102 -2.959 -4.488 1 97.5 71 LEU B O 1
ATOM 1595 N N . GLY B 1 72 ? 14.773 -2.873 -2.975 1 95.62 72 GLY B N 1
ATOM 1596 C CA . GLY B 1 72 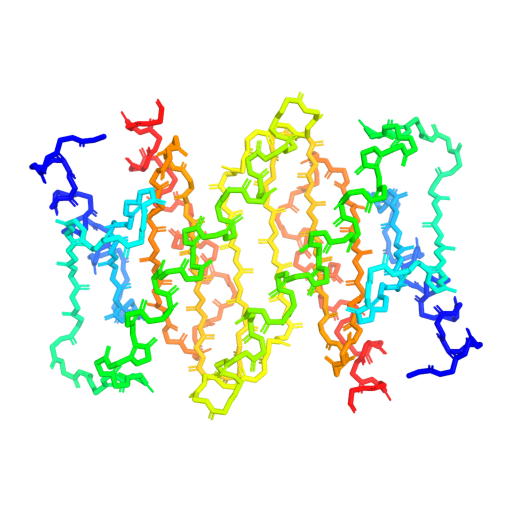? 14.867 -1.422 -3.002 1 95.62 72 GLY B CA 1
ATOM 1597 C C . GLY B 1 72 ? 13.883 -0.747 -2.062 1 95.62 72 GLY B C 1
ATOM 1598 O O . GLY B 1 72 ? 12.859 -1.33 -1.703 1 95.62 72 GLY B O 1
ATOM 1599 N N . GLU B 1 73 ? 14.133 0.474 -1.744 1 94.69 73 GLU B N 1
ATOM 1600 C CA . GLU B 1 73 ? 13.273 1.243 -0.848 1 94.69 73 GLU B CA 1
ATOM 1601 C C . GLU B 1 73 ? 11.922 1.53 -1.49 1 94.69 73 GLU B C 1
ATOM 1603 O O . GLU B 1 73 ? 11.812 1.608 -2.715 1 94.69 73 GLU B O 1
ATOM 1608 N N . ILE B 1 74 ? 10.984 1.644 -0.65 1 95.69 74 ILE B N 1
ATOM 1609 C CA . ILE B 1 74 ? 9.656 2.023 -1.107 1 95.69 74 ILE B CA 1
ATOM 1610 C C . ILE B 1 74 ? 9.641 3.504 -1.479 1 95.69 74 ILE B C 1
ATOM 1612 O O . ILE B 1 74 ? 10.102 4.348 -0.708 1 95.69 74 ILE B O 1
ATOM 1616 N N . GLU B 1 75 ? 9.109 3.791 -2.602 1 94.69 75 GLU B N 1
ATOM 1617 C CA . GLU B 1 75 ? 8.898 5.176 -3.018 1 94.69 75 GLU B CA 1
ATOM 1618 C C . GLU B 1 75 ? 7.547 5.691 -2.537 1 94.69 75 GLU B C 1
ATOM 1620 O O . GLU B 1 75 ? 7.449 6.812 -2.031 1 94.69 75 GLU B O 1
ATOM 1625 N N . PHE B 1 76 ? 6.535 4.895 -2.717 1 97.38 76 PHE B N 1
ATOM 1626 C CA . PHE B 1 76 ? 5.238 5.23 -2.146 1 97.38 76 PHE B CA 1
ATOM 1627 C C . PHE B 1 76 ? 4.363 3.988 -2.025 1 97.38 76 PHE B C 1
ATOM 1629 O O . PHE B 1 76 ? 4.648 2.959 -2.639 1 97.38 76 PHE B O 1
ATOM 1636 N N . VAL B 1 77 ? 3.348 4.07 -1.249 1 98.12 77 VAL B N 1
ATOM 1637 C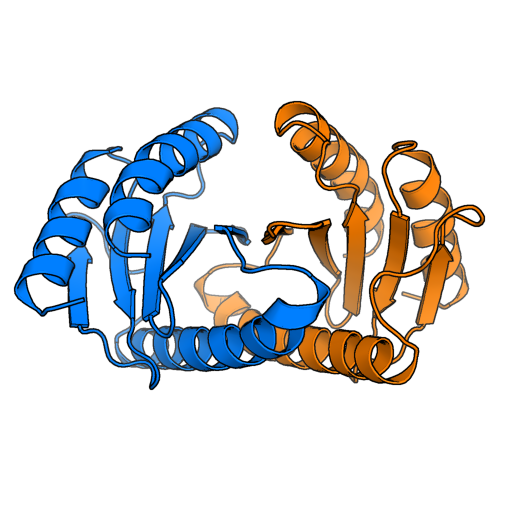 CA . VAL B 1 77 ? 2.266 3.1 -1.13 1 98.12 77 VAL B CA 1
ATOM 1638 C C . VAL B 1 77 ? 0.92 3.801 -1.295 1 98.12 77 VAL B C 1
ATOM 1640 O O . VAL B 1 77 ? 0.637 4.785 -0.607 1 98.12 77 VAL B O 1
ATOM 1643 N N . TRP B 1 78 ? 0.201 3.371 -2.242 1 98.62 78 TRP B N 1
ATOM 1644 C CA . TRP B 1 78 ? -1.168 3.836 -2.443 1 98.62 78 TRP B CA 1
ATOM 1645 C C . TRP B 1 78 ? -2.172 2.77 -2.021 1 98.62 78 TRP B C 1
ATOM 1647 O O . TRP B 1 78 ? -2.186 1.668 -2.574 1 98.62 78 TRP B O 1
ATOM 1657 N N . GLU B 1 79 ? -2.982 3.07 -1.018 1 98 79 GLU B N 1
ATOM 1658 C CA . GLU B 1 79 ? -4.066 2.211 -0.552 1 98 79 GLU B CA 1
ATOM 1659 C C . GLU B 1 79 ? -5.43 2.82 -0.873 1 98 79 GLU B C 1
ATOM 1661 O O . GLU B 1 79 ? -5.727 3.941 -0.458 1 98 79 GLU B O 1
ATOM 1666 N N . GLU B 1 80 ? -6.25 2.104 -1.62 1 97.5 80 GLU B N 1
ATOM 1667 C CA . GLU B 1 80 ? -7.609 2.551 -1.9 1 97.5 80 GLU B CA 1
ATOM 1668 C C . GLU B 1 80 ? -8.633 1.755 -1.091 1 97.5 80 GLU B C 1
ATOM 1670 O O . GLU B 1 80 ? -8.742 0.538 -1.253 1 97.5 80 GLU B O 1
ATOM 1675 N N . ARG B 1 81 ? -9.352 2.465 -0.236 1 96.88 81 ARG B N 1
ATOM 1676 C CA . ARG B 1 81 ? -10.445 1.899 0.542 1 96.88 81 ARG B CA 1
ATOM 1677 C C . ARG B 1 81 ? -11.797 2.4 0.03 1 96.88 81 ARG B C 1
ATOM 1679 O O . ARG B 1 81 ? -11.852 3.314 -0.794 1 96.88 81 ARG B O 1
ATOM 1686 N N . LYS B 1 82 ? -12.836 1.861 0.552 1 95.56 82 LYS B N 1
ATOM 1687 C CA . LYS B 1 82 ? -14.18 2.221 0.117 1 95.56 82 LYS B CA 1
ATOM 1688 C C . LYS B 1 82 ? -14.531 3.646 0.531 1 95.56 82 LYS B C 1
ATOM 1690 O O . LYS B 1 82 ? -15.305 4.324 -0.147 1 95.56 82 LYS B O 1
ATOM 1695 N N . LYS B 1 83 ? -13.922 4.199 1.61 1 97.38 83 LYS B N 1
ATOM 1696 C CA . LYS B 1 83 ? -14.359 5.5 2.111 1 97.38 83 LYS B CA 1
ATOM 1697 C C . LYS B 1 83 ? -13.242 6.535 1.998 1 97.38 83 LYS B C 1
ATOM 1699 O O . LYS B 1 83 ? -13.484 7.734 2.166 1 97.38 83 LYS B O 1
ATOM 1704 N N . VAL B 1 84 ? -12.039 6.082 1.742 1 98.19 84 VAL B N 1
ATOM 1705 C CA . VAL B 1 84 ? -10.906 7.004 1.748 1 98.19 84 VAL B CA 1
ATOM 1706 C C . VAL B 1 84 ? -9.758 6.414 0.934 1 98.19 84 VAL B C 1
ATOM 1708 O O . VAL B 1 84 ? -9.703 5.203 0.706 1 98.19 84 VAL B O 1
ATOM 1711 N N . GLN B 1 85 ? -8.922 7.172 0.392 1 98.38 85 GLN B N 1
ATOM 1712 C CA . GLN B 1 85 ? -7.648 6.773 -0.194 1 98.38 85 GLN B CA 1
ATOM 1713 C C . GLN B 1 85 ? -6.477 7.332 0.61 1 98.38 85 GLN B C 1
ATOM 1715 O O . GLN B 1 85 ? -6.555 8.438 1.147 1 98.38 85 GLN B O 1
ATOM 1720 N N . THR B 1 86 ? -5.398 6.535 0.689 1 98.25 86 THR B N 1
ATOM 1721 C CA . THR B 1 86 ? -4.223 7.023 1.4 1 98.25 86 THR B CA 1
ATOM 1722 C C . THR B 1 86 ? -2.959 6.809 0.571 1 98.25 86 THR B C 1
ATOM 1724 O O . THR B 1 86 ? -2.883 5.867 -0.22 1 98.25 86 THR B O 1
ATOM 1727 N N . ILE B 1 87 ? -2.059 7.676 0.738 1 98.5 87 ILE B N 1
ATOM 1728 C CA . ILE B 1 87 ? -0.719 7.566 0.172 1 98.5 87 ILE B CA 1
ATOM 1729 C C . ILE B 1 87 ? 0.322 7.707 1.28 1 98.5 87 ILE B C 1
ATOM 1731 O O . ILE B 1 87 ? 0.177 8.547 2.176 1 98.5 87 ILE B O 1
ATOM 1735 N N . SER B 1 88 ? 1.318 6.93 1.182 1 98 88 SER B N 1
ATOM 1736 C CA . SER B 1 88 ? 2.414 7.059 2.137 1 98 88 SER B CA 1
ATOM 1737 C C . SER B 1 88 ? 3.766 7.066 1.43 1 98 88 SER B C 1
ATOM 1739 O O . SER B 1 88 ? 3.945 6.387 0.418 1 98 88 SER B O 1
ATOM 1741 N N . PHE B 1 89 ? 4.668 7.824 1.956 1 97.44 89 PHE B N 1
ATOM 1742 C CA . PHE B 1 89 ? 6.039 7.934 1.47 1 97.44 89 PHE B CA 1
ATOM 1743 C C . PHE B 1 89 ? 7.035 7.625 2.58 1 97.44 89 PHE B C 1
ATOM 1745 O O . PHE B 1 89 ? 6.91 8.133 3.693 1 97.44 89 PHE B O 1
ATOM 1752 N N . ALA B 1 90 ? 7.93 6.832 2.236 1 91 90 ALA B N 1
ATOM 1753 C CA . ALA B 1 90 ? 8.945 6.469 3.225 1 91 90 ALA B CA 1
ATOM 1754 C C . ALA B 1 90 ? 10.109 7.457 3.207 1 91 90 ALA B C 1
ATOM 1756 O O . ALA B 1 90 ? 10.648 7.766 2.143 1 91 90 ALA B O 1
ATOM 1757 N N . ILE B 1 91 ? 10.383 7.957 4.305 1 91.69 91 ILE B N 1
ATOM 1758 C CA . ILE B 1 91 ? 11.594 8.734 4.535 1 91.69 91 ILE B CA 1
ATOM 1759 C C . ILE B 1 91 ? 12.398 8.117 5.676 1 91.69 91 ILE B C 1
ATOM 1761 O O . ILE B 1 91 ? 12.203 8.461 6.844 1 91.69 91 ILE B O 1
ATOM 1765 N N . LYS B 1 92 ? 13.336 7.211 5.258 1 85.5 92 LYS B N 1
ATOM 1766 C CA . LYS B 1 92 ? 14.07 6.445 6.258 1 85.5 92 LYS B CA 1
ATOM 1767 C C . LYS B 1 92 ? 13.117 5.699 7.191 1 85.5 92 LYS B C 1
ATOM 1769 O O . LYS B 1 92 ? 12.305 4.891 6.738 1 85.5 92 LYS B O 1
ATOM 1774 N N . LYS B 1 93 ? 13.094 6.129 8.492 1 86.06 93 LYS B N 1
ATOM 1775 C CA . LYS B 1 93 ? 12.258 5.406 9.453 1 86.06 93 LYS B CA 1
ATOM 1776 C C . LYS B 1 93 ? 10.953 6.152 9.711 1 86.06 93 LYS B C 1
ATOM 1778 O O . LYS B 1 93 ? 10.164 5.75 10.562 1 86.06 93 LYS B O 1
ATOM 1783 N N . GLN B 1 94 ? 10.734 7.203 8.977 1 93.75 94 GLN B N 1
ATOM 1784 C CA . GLN B 1 94 ? 9.5 7.973 9.078 1 93.75 94 GLN B CA 1
ATOM 1785 C C . GLN B 1 94 ? 8.602 7.742 7.863 1 93.75 94 GLN B C 1
ATOM 1787 O O . GLN B 1 94 ? 9.062 7.238 6.836 1 93.75 94 GLN B O 1
ATOM 1792 N N . ARG B 1 95 ? 7.355 8.07 8.086 1 96.62 95 ARG B N 1
ATOM 1793 C CA . ARG B 1 95 ? 6.387 7.965 7 1 96.62 95 ARG B CA 1
ATOM 1794 C C . ARG B 1 95 ? 5.578 9.25 6.863 1 96.62 95 ARG B C 1
ATOM 1796 O O . ARG B 1 95 ? 5.074 9.781 7.852 1 96.62 95 ARG B O 1
ATOM 1803 N N . VAL B 1 96 ? 5.617 9.836 5.715 1 98.12 96 VAL B N 1
ATOM 1804 C CA . VAL B 1 96 ? 4.617 10.844 5.402 1 98.12 96 VAL B CA 1
ATOM 1805 C C . VAL B 1 96 ? 3.324 10.172 4.941 1 98.12 96 VAL B C 1
ATOM 1807 O O . VAL B 1 96 ? 3.322 9.438 3.955 1 98.12 96 VAL B O 1
ATOM 1810 N N . TRP B 1 97 ? 2.32 10.406 5.656 1 98.5 97 TRP B N 1
ATOM 1811 C CA . TRP B 1 97 ? 1.05 9.734 5.418 1 98.5 97 TRP B CA 1
ATOM 1812 C C . TRP B 1 97 ? -0.048 10.734 5.082 1 98.5 97 TRP B C 1
ATOM 1814 O O . TRP B 1 97 ? -0.197 11.758 5.766 1 98.5 97 TRP B O 1
ATOM 1824 N N . ILE B 1 98 ? -0.789 10.461 4.004 1 98.69 98 ILE B N 1
ATOM 1825 C CA . ILE B 1 98 ? -1.794 11.375 3.477 1 98.69 98 ILE B CA 1
ATOM 1826 C C . ILE B 1 98 ? -3.123 10.641 3.309 1 98.69 98 ILE B C 1
ATOM 1828 O O . ILE B 1 98 ? -3.168 9.547 2.74 1 98.69 98 ILE B O 1
ATOM 1832 N N . SER B 1 99 ? -4.16 11.203 3.832 1 98.44 99 SER B N 1
ATOM 1833 C CA . SER B 1 99 ? -5.496 10.711 3.51 1 98.44 99 SER B CA 1
ATOM 1834 C C . SER B 1 99 ? -6.211 11.648 2.541 1 98.44 99 SER B C 1
ATOM 1836 O O . SER B 1 99 ? -6.074 12.867 2.639 1 98.44 99 SER B O 1
ATOM 1838 N N . ILE B 1 100 ? -6.883 11.078 1.595 1 98.5 100 ILE B N 1
ATOM 1839 C CA . ILE B 1 100 ? -7.496 11.805 0.488 1 98.5 100 ILE B CA 1
ATOM 1840 C C . ILE B 1 100 ? -8.953 11.367 0.327 1 98.5 100 ILE B C 1
ATOM 1842 O O . ILE B 1 100 ? -9.281 10.203 0.55 1 98.5 100 ILE B O 1
ATOM 1846 N N . ASP B 1 101 ? -9.812 12.281 -0.098 1 97.69 101 ASP B N 1
ATOM 1847 C CA . ASP B 1 101 ? -11.219 11.977 -0.316 1 97.69 101 ASP B CA 1
ATOM 1848 C C . ASP B 1 101 ? -11.383 10.805 -1.276 1 97.69 101 ASP B C 1
ATOM 1850 O O . ASP B 1 101 ? -10.672 10.703 -2.277 1 97.69 101 ASP B O 1
ATOM 1854 N N . LYS B 1 102 ? -12.352 9.961 -1.037 1 96.44 102 LYS B N 1
ATOM 1855 C CA . LYS B 1 102 ? -12.578 8.75 -1.828 1 96.44 102 LYS B CA 1
ATOM 1856 C C . LYS B 1 102 ? -13 9.102 -3.252 1 96.44 102 LYS B C 1
ATOM 1858 O O . LYS B 1 102 ? -12.695 8.367 -4.195 1 96.44 102 LYS B O 1
ATOM 1863 N N . LYS B 1 103 ? -13.641 10.188 -3.52 1 94.69 103 LYS B N 1
ATOM 1864 C CA . LYS B 1 103 ? -14.25 10.539 -4.801 1 94.69 103 LYS B CA 1
ATOM 1865 C C . LYS B 1 103 ? -13.188 10.961 -5.812 1 94.69 103 LYS B C 1
ATOM 1867 O O . LYS B 1 103 ? -13.477 11.102 -7.004 1 94.69 103 LYS B O 1
ATOM 1872 N N . VAL B 1 104 ? -11.969 11.141 -5.352 1 96.12 104 VAL B N 1
ATOM 1873 C CA . VAL B 1 104 ? -10.891 11.602 -6.223 1 96.12 104 VAL B CA 1
ATOM 1874 C C . VAL B 1 104 ? -10.547 10.523 -7.25 1 96.12 104 VAL B C 1
ATOM 1876 O O . VAL B 1 104 ? -10.336 9.367 -6.891 1 96.12 104 VAL B O 1
ATOM 1879 N N . ILE B 1 105 ? -10.461 10.906 -8.477 1 94.81 105 ILE B N 1
ATOM 1880 C CA . ILE B 1 105 ? -10.195 9.977 -9.562 1 94.81 105 ILE B CA 1
ATOM 1881 C C . ILE B 1 105 ? -8.719 9.602 -9.57 1 94.81 105 ILE B C 1
ATOM 1883 O O . ILE B 1 105 ? -7.887 10.305 -9 1 94.81 105 ILE B O 1
ATOM 1887 N N . ARG B 1 106 ? -8.375 8.578 -10.258 1 93.56 106 ARG B N 1
ATOM 1888 C CA . ARG B 1 106 ? -7.039 7.992 -10.203 1 93.56 106 ARG B CA 1
ATOM 1889 C C . ARG B 1 106 ? -6.008 8.93 -10.82 1 93.56 106 ARG B C 1
ATOM 1891 O O . ARG B 1 106 ? -4.863 8.992 -10.367 1 93.56 106 ARG B O 1
ATOM 1898 N N . SER B 1 107 ? -6.395 9.641 -11.859 1 93.19 107 SER B N 1
ATOM 1899 C CA . SER B 1 107 ? -5.453 10.578 -12.461 1 93.19 107 SER B CA 1
ATOM 1900 C C . SER B 1 107 ? -5.059 11.672 -11.477 1 93.19 107 SER B C 1
ATOM 1902 O O . SER B 1 107 ? -3.906 12.117 -11.461 1 93.19 107 SER B O 1
ATOM 1904 N N . GLU B 1 108 ? -6.039 12.133 -10.703 1 96.56 108 GLU B N 1
ATOM 1905 C CA . GLU B 1 108 ? -5.727 13.125 -9.68 1 96.56 108 GLU B CA 1
ATOM 1906 C C . GLU B 1 108 ? -4.852 12.523 -8.586 1 96.56 108 GLU B C 1
ATOM 1908 O O . GLU B 1 108 ? -3.959 13.195 -8.062 1 96.56 108 GLU B O 1
ATOM 1913 N N . MET B 1 109 ? -5.059 11.266 -8.234 1 97.62 109 MET B N 1
ATOM 1914 C CA . MET B 1 109 ? -4.195 10.586 -7.27 1 97.62 109 MET B CA 1
ATOM 1915 C C . MET B 1 109 ? -2.754 10.547 -7.766 1 97.62 109 MET B C 1
ATOM 1917 O O . MET B 1 109 ? -1.824 10.828 -7.004 1 97.62 109 MET B O 1
ATOM 1921 N N . LEU B 1 110 ? -2.576 10.234 -9.023 1 96.81 110 LEU B N 1
ATOM 1922 C CA . LEU B 1 110 ? -1.24 10.203 -9.609 1 96.81 110 LEU B CA 1
ATOM 1923 C C . LEU B 1 110 ? -0.604 11.586 -9.594 1 96.81 110 LEU B C 1
ATOM 1925 O O . LEU B 1 110 ? 0.595 11.719 -9.336 1 96.81 110 LEU B O 1
ATOM 1929 N N . ARG B 1 111 ? -1.427 12.578 -9.883 1 97.19 111 ARG B N 1
ATOM 1930 C CA . ARG B 1 111 ? -0.908 13.938 -9.844 1 97.19 111 ARG B CA 1
ATOM 1931 C C . ARG B 1 111 ? -0.428 14.305 -8.438 1 97.19 111 ARG B C 1
ATOM 1933 O O . ARG B 1 111 ? 0.625 14.922 -8.281 1 97.19 111 ARG B O 1
ATOM 1940 N N . ILE B 1 112 ? -1.188 13.914 -7.406 1 98.31 112 ILE B N 1
ATOM 1941 C CA . ILE B 1 112 ? -0.815 14.18 -6.02 1 98.31 112 ILE B CA 1
ATOM 1942 C C . ILE B 1 112 ? 0.485 13.453 -5.684 1 98.31 112 ILE B C 1
ATOM 1944 O O . ILE B 1 112 ? 1.393 14.039 -5.09 1 98.31 112 ILE B O 1
ATOM 1948 N N . ILE B 1 113 ? 0.577 12.211 -6.09 1 98.06 113 ILE B N 1
ATOM 1949 C CA . ILE B 1 113 ? 1.782 11.422 -5.855 1 98.06 113 ILE B CA 1
ATOM 1950 C C . ILE B 1 113 ? 2.982 12.109 -6.504 1 98.06 113 ILE B C 1
ATOM 1952 O O . ILE B 1 113 ? 4.008 12.32 -5.855 1 98.06 113 ILE B O 1
ATOM 1956 N N . ASP B 1 114 ? 2.846 12.539 -7.719 1 97.38 114 ASP B N 1
ATOM 1957 C CA . ASP B 1 114 ? 3.939 13.148 -8.469 1 97.38 114 ASP B CA 1
ATOM 1958 C C . ASP B 1 114 ? 4.363 14.477 -7.84 1 97.38 114 ASP B C 1
ATOM 1960 O O . ASP B 1 114 ? 5.543 14.828 -7.867 1 97.38 114 ASP B O 1
ATOM 1964 N N . ALA B 1 115 ? 3.41 15.156 -7.301 1 98.25 115 ALA B N 1
ATOM 1965 C CA . ALA B 1 115 ? 3.701 16.438 -6.656 1 98.25 115 ALA B CA 1
ATOM 1966 C C . ALA B 1 115 ? 4.418 16.219 -5.324 1 98.25 115 ALA B C 1
ATOM 1968 O O . ALA B 1 115 ? 5.242 17.047 -4.922 1 98.25 115 ALA B O 1
ATOM 1969 N N . CYS B 1 116 ? 4.105 15.148 -4.656 1 98.31 116 CYS B N 1
ATOM 1970 C CA . CYS B 1 116 ? 4.66 14.891 -3.33 1 98.31 116 CYS B CA 1
ATOM 1971 C C . CYS B 1 116 ? 6.082 14.352 -3.432 1 98.31 116 CYS B C 1
ATOM 1973 O O . CYS B 1 116 ? 6.91 14.602 -2.553 1 98.31 116 CYS B O 1
ATOM 1975 N N . LEU B 1 117 ? 6.402 13.625 -4.461 1 97.25 117 LEU B N 1
ATOM 1976 C CA . LEU B 1 117 ? 7.648 12.875 -4.574 1 97.25 117 LEU B CA 1
ATOM 1977 C C . LEU B 1 117 ? 8.852 13.805 -4.469 1 97.25 117 LEU B C 1
ATOM 1979 O O . LEU B 1 117 ? 9.766 13.555 -3.676 1 97.25 117 LEU B O 1
ATOM 1983 N N . PRO B 1 118 ? 8.898 14.922 -5.215 1 96.44 118 PRO B N 1
ATOM 1984 C CA . PRO B 1 118 ? 10.062 15.805 -5.086 1 96.44 118 PRO B CA 1
ATOM 1985 C C . PRO B 1 118 ? 10.18 16.422 -3.693 1 96.44 118 PRO B C 1
ATOM 1987 O O . PRO B 1 118 ? 11.289 16.703 -3.229 1 96.44 118 PRO B O 1
ATOM 1990 N N . ILE B 1 119 ? 9.07 16.641 -2.998 1 96.75 119 ILE B N 1
ATOM 1991 C CA . ILE B 1 119 ? 9.062 17.234 -1.671 1 96.75 119 ILE B CA 1
ATOM 1992 C C . ILE B 1 119 ? 9.695 16.281 -0.664 1 96.75 119 ILE B C 1
ATOM 1994 O O . ILE B 1 119 ? 10.578 16.672 0.099 1 96.75 119 ILE B O 1
ATOM 1998 N N . VAL B 1 120 ? 9.266 14.977 -0.71 1 95.69 120 VAL B N 1
ATOM 1999 C CA . VAL B 1 120 ? 9.734 14.016 0.283 1 95.69 120 VAL B CA 1
ATOM 2000 C C . VAL B 1 120 ? 11.172 13.602 -0.031 1 95.69 120 VAL B C 1
ATOM 2002 O O . VAL B 1 120 ? 11.945 13.281 0.875 1 95.69 120 VAL B O 1
ATOM 2005 N N . LYS B 1 121 ? 11.578 13.602 -1.269 1 93.19 121 LYS B N 1
ATOM 2006 C CA . LYS B 1 121 ? 12.914 13.188 -1.687 1 93.19 121 LYS B CA 1
ATOM 2007 C C . LYS B 1 121 ? 13.977 14.156 -1.163 1 93.19 121 LYS B C 1
ATOM 2009 O O . LYS B 1 121 ? 15.133 13.773 -1.004 1 93.19 121 LYS B O 1
ATOM 2014 N N . LYS B 1 122 ? 13.586 15.367 -0.889 1 92.94 122 LYS B N 1
ATOM 2015 C CA . LYS B 1 122 ? 14.516 16.344 -0.332 1 92.94 122 LYS B CA 1
ATOM 2016 C C . LYS B 1 122 ? 15.062 15.883 1.014 1 92.94 122 LYS B C 1
ATOM 2018 O O . LYS B 1 122 ? 16.125 16.328 1.442 1 92.94 122 LYS B O 1
ATOM 2023 N N . TYR B 1 123 ? 14.312 15 1.629 1 90.19 123 TYR B N 1
ATOM 2024 C CA . TYR B 1 123 ? 14.68 14.602 2.982 1 90.19 123 TYR B CA 1
ATOM 2025 C C . TYR B 1 123 ? 15.078 13.133 3.029 1 90.19 123 TYR B C 1
ATOM 2027 O O . TYR B 1 123 ? 15.336 12.586 4.105 1 90.19 123 TYR B O 1
ATOM 2035 N N . SER B 1 124 ? 14.984 12.398 1.913 1 81.94 124 SER B N 1
ATOM 2036 C CA . SER B 1 124 ? 15.297 10.977 1.849 1 81.94 124 SER B CA 1
ATOM 2037 C C . SER B 1 124 ? 16.797 10.734 1.846 1 81.94 124 SER B C 1
ATOM 2039 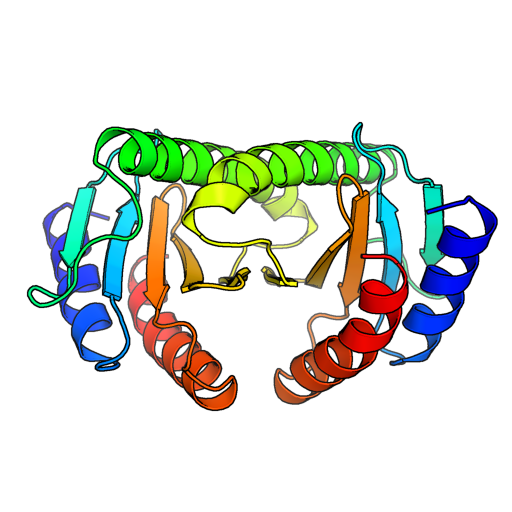O O . SER B 1 124 ? 17.562 11.578 1.376 1 81.94 124 SER B O 1
#

Radius of gyration: 17.47 Å; Cα contacts (8 Å, |Δi|>4): 442; chains: 2; bounding box: 34×47×40 Å

Secondary structure (DSSP, 8-state):
--HHHHHHHHHHHHTS-TTEEEEEEE-TTS-EEEEEE-TTS--SS-HHHHHHHHHHHHHHHHHHHTTHHHH--EEEEEEEESSEEEEEEEETTEEEEEEEETT--HHHHHHHHHHHHHHHHTT-/--HHHHHHHHHHHHTS-TTEEEEEEE-TTS-EEEEEE-TTS--SS-HHHHHHHHHHHHHHHHHHHTTHHHH--EEEEEEEESSEEEEEEEETTEEEEEEEETT--HHHHHHHHHHHHHHHHTT-

pLDDT: mean 95.84, std 2.98, range [81.56, 98.69]

Sequence (248 aa):
MKQNDCRDVCDTIATISPYIRFVGVIGESGELLAYKRRQDLVPLLNEKNTQYQFSHIAIKTDLEGFFDKNLGEIEFVWEERKKVQTISFAIKKQRVWISIDKKVIRSEMLRIIDACLPIVKKYSMKQNDCRDVCDTIATISPYIRFVGVIGESGELLAYKRRQDLVPLLNEKNTQYQFSHIAIKTDLEGFFDKNLGEIEFVWEERKKVQTISFAIKKQRVWISIDKKVIRSEMLRIIDACLPIVKKYS

Solvent-accessible surface area (backbone atoms only — not comparable to full-atom values): 13035 Å² total; per-residue (Å²): 128,53,69,69,52,38,43,50,52,21,60,54,58,55,68,73,40,94,51,44,44,33,29,32,34,31,35,63,80,20,47,78,72,26,65,40,66,46,84,92,55,80,72,78,53,54,73,68,56,45,51,50,50,33,35,48,49,21,50,48,50,52,60,56,56,71,42,27,86,64,38,34,53,56,62,35,36,39,39,37,29,69,57,28,27,36,41,35,32,57,37,85,67,29,34,42,39,34,37,30,51,46,85,61,50,68,70,58,50,51,51,52,51,62,62,44,47,68,62,52,53,74,71,89,129,52,69,70,52,38,43,50,50,22,59,55,57,56,67,73,39,93,51,46,45,33,28,32,33,30,34,63,79,20,48,77,73,27,64,39,66,45,83,90,56,81,73,76,54,55,72,68,55,45,51,49,49,34,36,46,49,21,52,49,50,53,60,56,56,71,42,27,88,66,38,34,53,57,62,34,35,40,38,38,29,69,57,30,28,37,39,34,30,56,38,84,67,29,34,43,39,34,38,30,51,47,85,61,50,69,68,58,51,51,49,52,50,61,61,44,49,67,64,53,53,74,69,87

Foldseek 3Di:
DDLVLQAVLQVVLCPLDVFWAKKFKAALQLDTSYMDGDPVDDDPDDPVVSSVVSNVVNVVLVVQVVCCVPPNDDQKDWDQDPAWIKMWGDQPSMIIIIIGGNPDDVVVVVSSSVVSRVSSVVRD/DDLVLQAVLQVVLCPLDVFWAKKFKAALQLDTSYMDGDPVDDDPDDPVVSSVVSNVVNVVLVVQVVCCVPPNDDQKDWDQDPAWIKMWGDQPSMIIIIIGGNPDDVVVVVSSSVVSRVSSVVRD

Organism: Nitrosopumilus maritimus (strain SCM1) (NCBI:txid436308)